Protein AF-A0A1F6PCK6-F1 (afdb_monomer_lite)

Radius of gyration: 30.18 Å; chains: 1; bounding box: 98×47×81 Å

Sequence (334 aa):
MSSKYKGFTLMEMMISMVVIGILVAVSAPLITQFSMLKTGMNKNVMKCISDNNVTGWYDTDGAGATVLPTTDPCRSAVIDIQYDRSKALSAAINTAQHGAAAQKIMAKRILRTACDRGGTGACDYFINTCRSSGLSYTPYCDDATDYTDITYYLHLNRTNYSNSGATYIASQLKLLFSKIVIPLLGETISANTTNPNADNNIATSLAEPWVYIQACNAGISAACHYAYDNNYNKSCSQVRTNWELAPTQTYQLTYSANGGTTVNTASVSCDMTTNASAAITGCKNITASLLTNNPPNDDCTVGYNNNYNRSCSQININWPSASTSTYNLTHDGA

Foldseek 3Di:
DDDDDDDDDPVVVVVVVVVVVVVCVVCVVVVVVVVCVVVLADPFLVVQLVVLPDDDQFDQPLAAAGHQDPDTSLNVLLVCQLVPVPRSLVNLLCCLVDNDPSSVLSSLRSLRNSLQSNRLSSLVSQVVQLLPVADLDPVGRDDPTRCSHCLSLLLHFPPPDDGNNSVSNLVVLLVCLVVVSNSSLLSLLCSCCDDDQNVGHSSVVNPQLLSLFSNVQVVNQSSQLVNVVVQCFLFLLSVCVSPVPDAQAWTFHWFDPPPSPDIHTDTFGAHNPDSLRRLFRRQQRPDPRSVVTPPPSGSLVVCVVVVSAQDPVSVCVVPVVDDPDDTDHNPDDD

Structure (mmCIF, N/CA/C/O backbone):
data_AF-A0A1F6PCK6-F1
#
_entry.id   AF-A0A1F6PCK6-F1
#
loop_
_atom_site.group_PDB
_atom_site.id
_atom_site.type_symbol
_atom_site.label_atom_id
_atom_site.label_alt_id
_atom_site.label_comp_id
_atom_site.label_asym_id
_atom_site.label_entity_id
_atom_site.label_seq_id
_atom_site.pdbx_PDB_ins_code
_atom_site.Cartn_x
_atom_site.Cartn_y
_atom_site.Cartn_z
_atom_site.occupancy
_atom_site.B_iso_or_equiv
_atom_site.auth_seq_id
_atom_site.auth_comp_id
_atom_site.auth_asym_id
_atom_site.auth_atom_id
_atom_site.pdbx_PDB_model_num
ATOM 1 N N . MET A 1 1 ? 75.202 34.426 -28.393 1.00 38.53 1 MET A N 1
ATOM 2 C CA . MET A 1 1 ? 74.565 33.094 -28.518 1.00 38.53 1 MET A CA 1
ATOM 3 C C . MET A 1 1 ? 73.174 33.268 -29.109 1.00 38.53 1 MET A C 1
ATOM 5 O O . MET A 1 1 ? 72.514 34.251 -28.814 1.00 38.53 1 MET A O 1
ATOM 9 N N . SER A 1 2 ? 72.823 32.368 -30.026 1.00 41.50 2 SER A N 1
ATOM 10 C CA . SER A 1 2 ? 71.706 32.416 -30.978 1.00 41.50 2 SER A CA 1
ATOM 11 C C . SER A 1 2 ? 70.325 32.276 -30.319 1.00 41.50 2 SER A C 1
ATOM 13 O O . SER A 1 2 ? 70.135 31.374 -29.509 1.00 41.50 2 SER A O 1
ATOM 15 N N . SER A 1 3 ? 69.355 33.110 -30.714 1.00 43.28 3 SER A N 1
ATOM 16 C CA . SER A 1 3 ? 67.925 32.834 -30.510 1.00 43.28 3 SER A CA 1
ATOM 17 C C . SER A 1 3 ? 67.385 32.125 -31.755 1.00 43.28 3 SER A C 1
ATOM 19 O O . SER A 1 3 ? 67.227 32.733 -32.814 1.00 43.28 3 SER A O 1
ATOM 21 N N . LYS A 1 4 ? 67.164 30.811 -31.642 1.00 53.94 4 LYS A N 1
ATOM 22 C CA . LYS A 1 4 ? 66.459 29.983 -32.628 1.00 53.94 4 LYS A CA 1
ATOM 23 C C . LYS A 1 4 ? 64.987 29.888 -32.228 1.00 53.94 4 LYS A C 1
ATOM 25 O O . LYS A 1 4 ? 64.629 28.958 -31.521 1.00 53.94 4 LYS A O 1
ATOM 30 N N . TYR A 1 5 ? 64.139 30.778 -32.736 1.00 52.69 5 TYR A N 1
ATOM 31 C CA . TYR A 1 5 ? 62.699 30.518 -32.826 1.00 52.69 5 TYR A CA 1
ATOM 32 C C . TYR A 1 5 ? 62.164 31.124 -34.126 1.00 52.69 5 TYR A C 1
ATOM 34 O O . TYR A 1 5 ? 61.915 32.323 -34.215 1.00 52.69 5 TYR A O 1
ATOM 42 N N . LYS A 1 6 ? 62.027 30.290 -35.164 1.00 59.97 6 LYS A N 1
ATOM 43 C CA . LYS A 1 6 ? 61.191 30.615 -36.325 1.00 59.97 6 LYS A CA 1
ATOM 44 C C . LYS A 1 6 ? 59.752 30.322 -35.905 1.00 59.97 6 LYS A C 1
ATOM 46 O O . LYS A 1 6 ? 59.391 29.158 -35.765 1.00 59.97 6 LYS A O 1
ATOM 51 N N . GLY A 1 7 ? 58.988 31.368 -35.602 1.00 60.50 7 GLY A N 1
ATOM 52 C CA . GLY A 1 7 ? 57.557 31.247 -35.332 1.00 60.50 7 GLY A CA 1
ATOM 53 C C . GLY A 1 7 ? 56.815 30.773 -36.581 1.00 60.50 7 GLY A C 1
ATOM 54 O O . GLY A 1 7 ? 57.175 31.159 -37.693 1.00 60.50 7 GLY A O 1
ATOM 55 N N . PHE A 1 8 ? 55.807 29.922 -36.385 1.00 58.59 8 PHE A N 1
ATOM 56 C CA . PHE A 1 8 ? 54.901 29.485 -37.446 1.00 58.59 8 PHE A CA 1
ATOM 57 C C . PHE A 1 8 ? 54.198 30.685 -38.075 1.00 58.59 8 PHE A C 1
ATOM 59 O O . PHE A 1 8 ? 53.789 31.620 -37.381 1.00 58.59 8 PHE A O 1
ATOM 66 N N . THR A 1 9 ? 54.053 30.659 -39.396 1.00 70.38 9 THR A N 1
ATOM 67 C CA . THR A 1 9 ? 53.309 31.701 -40.103 1.00 70.38 9 THR A CA 1
ATOM 68 C C . THR A 1 9 ? 51.815 31.560 -39.806 1.00 70.38 9 THR A C 1
ATOM 70 O O . THR A 1 9 ? 51.302 30.462 -39.588 1.00 70.38 9 THR A O 1
ATOM 73 N N . LEU A 1 10 ? 51.087 32.677 -39.796 1.00 64.44 10 LEU A N 1
ATOM 74 C CA . LEU A 1 10 ? 49.662 32.717 -39.438 1.00 64.44 10 LEU A CA 1
ATOM 75 C C . LEU A 1 10 ? 48.806 31.768 -40.308 1.00 64.44 10 LEU A C 1
ATOM 77 O O . LEU A 1 10 ? 47.833 31.189 -39.831 1.00 64.44 10 LEU A O 1
ATOM 81 N N . MET A 1 11 ? 49.228 31.529 -41.553 1.00 71.62 11 MET A N 1
ATOM 82 C CA . MET A 1 11 ? 48.595 30.584 -42.477 1.00 71.62 11 MET A CA 1
ATOM 83 C C . MET A 1 11 ? 48.796 29.112 -42.068 1.00 71.62 11 MET A C 1
ATOM 85 O O . MET A 1 11 ? 47.845 28.334 -42.123 1.00 71.62 11 MET A O 1
ATOM 89 N N . GLU A 1 12 ? 49.982 28.725 -41.586 1.00 64.12 12 GLU A N 1
ATOM 90 C CA . GLU A 1 12 ? 50.240 27.366 -41.072 1.00 64.12 12 GLU A CA 1
ATOM 91 C C . GLU A 1 12 ? 49.418 27.070 -39.810 1.00 64.12 12 GLU A C 1
ATOM 93 O O . GLU A 1 12 ? 48.965 25.939 -39.608 1.00 64.12 12 GLU A O 1
ATOM 98 N N . MET A 1 13 ? 49.156 28.091 -38.989 1.00 70.25 13 MET A N 1
ATOM 99 C CA . MET A 1 13 ? 48.316 27.958 -37.798 1.00 70.25 13 MET A CA 1
ATOM 100 C C . MET A 1 13 ? 46.839 27.733 -38.162 1.00 70.25 13 MET A C 1
ATOM 102 O O . MET A 1 13 ? 46.180 26.883 -37.560 1.00 70.25 13 MET A O 1
ATOM 106 N N . MET A 1 14 ? 46.331 28.424 -39.192 1.00 71.12 14 MET A N 1
ATOM 107 C CA . MET A 1 14 ? 44.954 28.234 -39.668 1.00 71.12 14 MET A CA 1
ATOM 108 C C . MET A 1 14 ? 44.747 26.862 -40.315 1.00 71.12 14 MET A C 1
ATOM 110 O O . MET A 1 14 ? 43.755 26.196 -40.023 1.00 71.12 14 MET A O 1
ATOM 114 N N . ILE A 1 15 ? 45.696 26.397 -41.135 1.00 74.38 15 ILE A N 1
ATOM 115 C CA . ILE A 1 15 ? 45.623 25.060 -41.747 1.00 74.38 15 ILE A CA 1
ATOM 116 C C . ILE A 1 15 ? 45.655 23.976 -40.662 1.00 74.38 15 ILE A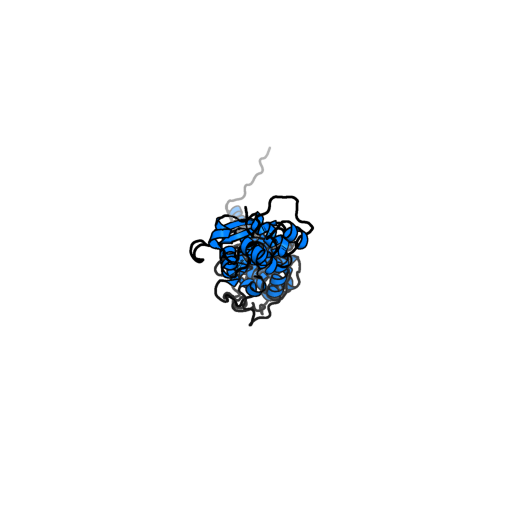 C 1
ATOM 118 O O . ILE A 1 15 ? 44.851 23.045 -40.695 1.00 74.38 15 ILE A O 1
ATOM 122 N N . SER A 1 16 ? 46.514 24.132 -39.651 1.00 74.31 16 SER A N 1
ATOM 123 C CA . SER A 1 16 ? 46.599 23.187 -38.532 1.00 74.31 16 SER A CA 1
ATOM 124 C C . SER A 1 16 ? 45.294 23.120 -37.730 1.00 74.31 16 SER A C 1
ATOM 126 O O . SER A 1 16 ? 44.844 22.028 -37.391 1.00 74.31 16 SER A O 1
ATOM 128 N N . MET A 1 17 ? 44.632 24.257 -37.481 1.00 71.56 17 MET A N 1
ATOM 129 C CA . MET A 1 17 ? 43.328 24.283 -36.805 1.00 71.56 17 MET A CA 1
ATOM 130 C C . MET A 1 17 ? 42.223 23.592 -37.609 1.00 71.56 17 MET A C 1
ATOM 132 O O . MET A 1 17 ? 41.419 22.867 -37.028 1.00 71.56 17 MET A O 1
ATOM 136 N N . VAL A 1 18 ? 42.193 23.766 -38.933 1.00 72.25 18 VAL A N 1
ATOM 137 C CA . VAL A 1 18 ? 41.200 23.106 -39.796 1.00 72.25 18 VAL A CA 1
ATOM 138 C C . VAL A 1 18 ? 41.428 21.594 -39.835 1.00 72.25 18 VAL A C 1
ATOM 140 O O . VAL A 1 18 ? 40.477 20.829 -39.693 1.00 72.25 18 VAL A O 1
ATOM 143 N N . VAL A 1 19 ? 42.682 21.145 -39.948 1.00 72.62 19 VAL A N 1
ATOM 144 C CA . VAL A 1 19 ? 43.024 19.712 -39.941 1.00 72.62 19 VAL A CA 1
ATOM 145 C C . VAL A 1 19 ? 42.696 19.071 -38.592 1.00 72.62 19 VAL A C 1
ATOM 147 O O . VAL A 1 19 ? 42.109 17.991 -38.562 1.00 72.62 19 VAL A O 1
ATOM 150 N N . ILE A 1 20 ? 42.991 19.745 -37.475 1.00 71.75 20 ILE A N 1
ATOM 151 C CA . ILE A 1 20 ? 42.599 19.280 -36.137 1.00 71.75 20 ILE A CA 1
ATOM 152 C C . ILE A 1 20 ? 41.071 19.255 -36.006 1.00 71.75 20 ILE A C 1
ATOM 154 O O . ILE A 1 20 ? 40.532 18.282 -35.491 1.00 71.75 20 ILE A O 1
ATOM 158 N N . GLY A 1 21 ? 40.357 20.261 -36.518 1.00 63.16 21 GLY A N 1
ATOM 159 C CA . GLY A 1 21 ? 38.892 20.300 -36.508 1.00 63.16 21 GLY A CA 1
ATOM 160 C C . GLY A 1 21 ? 38.256 19.136 -37.272 1.00 63.16 21 GLY A C 1
ATOM 161 O O . GLY A 1 21 ? 37.352 18.480 -36.755 1.00 63.16 21 GLY A O 1
ATOM 162 N N . ILE A 1 22 ? 38.774 18.817 -38.462 1.00 68.00 22 ILE A N 1
ATOM 163 C CA . ILE A 1 22 ? 38.329 17.662 -39.255 1.00 68.00 22 ILE A CA 1
ATOM 164 C C . ILE A 1 22 ? 38.677 16.353 -38.536 1.00 68.00 22 ILE A C 1
ATOM 166 O O . ILE A 1 22 ? 37.825 15.475 -38.423 1.00 68.00 22 ILE A O 1
ATOM 170 N N . LEU A 1 23 ? 39.890 16.224 -37.989 1.00 60.84 23 LEU A N 1
ATOM 171 C CA . LEU A 1 23 ? 40.294 15.039 -37.228 1.00 60.84 23 LEU A CA 1
ATOM 172 C C . LEU A 1 23 ? 39.424 14.834 -35.985 1.00 60.84 23 LEU A C 1
ATOM 174 O O . LEU A 1 23 ? 39.044 13.701 -35.705 1.00 60.84 23 LEU A O 1
ATOM 178 N N . VAL A 1 24 ? 39.051 15.896 -35.268 1.00 64.06 24 VAL A N 1
ATOM 179 C CA . VAL A 1 24 ? 38.138 15.832 -34.115 1.00 64.06 24 VAL A CA 1
ATOM 180 C C . VAL A 1 24 ? 36.723 15.451 -34.556 1.00 64.06 24 VAL A C 1
ATOM 182 O O . VAL A 1 24 ? 36.116 14.584 -33.936 1.00 64.06 24 VAL A O 1
ATOM 185 N N . ALA A 1 25 ? 36.211 16.007 -35.657 1.00 61.19 25 ALA A N 1
ATOM 186 C CA . ALA A 1 25 ? 34.890 15.653 -36.180 1.00 61.19 25 ALA A CA 1
ATOM 187 C C . ALA A 1 25 ? 34.812 14.186 -36.651 1.00 61.19 25 ALA A C 1
ATOM 189 O O . ALA A 1 25 ? 33.826 13.501 -36.385 1.00 61.19 25 ALA A O 1
ATOM 190 N N . VAL A 1 26 ? 35.869 13.679 -37.295 1.00 61.56 26 VAL A N 1
ATOM 191 C CA . VAL A 1 26 ? 35.951 12.289 -37.781 1.00 61.56 26 VAL A CA 1
ATOM 192 C C . VAL A 1 26 ? 36.242 11.298 -36.645 1.00 61.56 26 VAL A C 1
ATOM 194 O O . VAL A 1 26 ? 35.814 10.147 -36.707 1.00 61.56 26 VAL A O 1
ATOM 197 N N . SER A 1 27 ? 36.922 11.728 -35.577 1.00 52.00 27 SER A N 1
ATOM 198 C CA . SER A 1 27 ? 37.222 10.885 -34.409 1.00 52.00 27 SER A CA 1
ATOM 199 C C . SER A 1 27 ? 36.182 10.964 -33.289 1.00 52.00 27 SER A C 1
ATOM 201 O O . SER A 1 27 ? 36.154 10.068 -32.449 1.00 52.00 27 SER A O 1
ATOM 203 N N . ALA A 1 28 ? 35.271 11.944 -33.283 1.00 55.94 28 ALA A N 1
ATOM 204 C CA . ALA A 1 28 ? 34.190 12.041 -32.297 1.00 55.94 28 ALA A CA 1
ATOM 205 C C . ALA A 1 28 ? 33.302 10.774 -32.213 1.00 55.94 28 ALA A C 1
ATOM 207 O O . ALA A 1 28 ? 33.017 10.335 -31.091 1.00 55.94 28 ALA A O 1
ATOM 208 N N . PRO A 1 29 ? 32.928 10.104 -33.327 1.00 53.38 29 PRO A N 1
ATOM 209 C CA . PRO A 1 29 ? 32.226 8.818 -33.280 1.00 53.38 29 PRO A CA 1
ATOM 210 C C . PRO A 1 29 ? 33.062 7.698 -32.641 1.00 53.38 29 PRO A C 1
ATOM 212 O O . PRO A 1 29 ? 32.525 6.830 -31.959 1.00 53.38 29 PRO A O 1
ATOM 215 N N . LEU A 1 30 ? 34.386 7.715 -32.824 1.00 53.81 30 LEU A N 1
ATOM 216 C CA . LEU A 1 30 ? 35.291 6.737 -32.217 1.00 53.81 30 LEU A CA 1
ATOM 217 C C . LEU A 1 30 ? 35.497 7.020 -30.726 1.00 53.81 30 LEU A C 1
ATOM 219 O O . LEU A 1 30 ? 35.418 6.099 -29.922 1.00 53.81 30 LEU A O 1
ATOM 223 N N . ILE A 1 31 ? 35.685 8.279 -30.326 1.00 53.25 31 ILE A N 1
ATOM 224 C CA . ILE A 1 31 ? 35.842 8.685 -28.920 1.00 53.25 31 ILE A CA 1
ATOM 225 C C . ILE A 1 31 ? 34.575 8.368 -28.116 1.00 53.25 31 ILE A C 1
ATOM 227 O O . ILE A 1 31 ? 34.665 7.869 -26.995 1.00 53.25 31 ILE A O 1
ATOM 231 N N . THR A 1 32 ? 33.390 8.583 -28.690 1.00 53.06 32 THR A N 1
ATOM 232 C CA . THR A 1 32 ? 32.115 8.200 -28.060 1.00 53.06 32 THR A CA 1
ATOM 233 C C . THR A 1 32 ? 31.960 6.681 -27.950 1.00 53.06 32 THR A C 1
ATOM 235 O O . THR A 1 32 ? 31.569 6.194 -26.890 1.00 53.06 32 THR A O 1
ATOM 238 N N . GLN A 1 33 ? 32.359 5.907 -28.966 1.00 48.81 33 GLN A N 1
ATOM 239 C CA . GLN A 1 33 ? 32.369 4.439 -28.886 1.00 48.81 33 GLN A CA 1
ATOM 240 C C . GLN A 1 33 ? 33.384 3.899 -27.864 1.00 48.81 33 GLN A C 1
ATOM 242 O O . GLN A 1 33 ? 33.059 2.991 -27.098 1.00 48.81 33 GLN A O 1
ATOM 247 N N . PHE A 1 34 ? 34.584 4.478 -27.788 1.00 44.97 34 PHE A N 1
ATOM 248 C CA . PHE A 1 34 ? 35.593 4.116 -26.789 1.00 44.97 34 PHE A CA 1
ATOM 249 C C . PHE A 1 34 ? 35.183 4.531 -25.369 1.00 44.97 34 PHE A C 1
ATOM 251 O O . PHE A 1 34 ? 35.441 3.790 -24.423 1.00 44.97 34 PHE A O 1
ATOM 258 N N . SER A 1 35 ? 34.485 5.658 -25.206 1.00 43.59 35 SER A N 1
ATOM 259 C CA . SER A 1 35 ? 33.882 6.075 -23.933 1.00 43.59 35 SER A CA 1
ATOM 260 C C . SER A 1 35 ? 32.797 5.092 -23.465 1.00 43.59 35 SER A C 1
ATOM 262 O O . SER A 1 35 ? 32.804 4.668 -22.308 1.00 43.59 35 SER A O 1
ATOM 264 N N . MET A 1 36 ? 31.926 4.626 -24.368 1.00 44.84 36 MET A N 1
ATOM 265 C CA . MET A 1 36 ? 30.921 3.593 -24.062 1.00 44.84 36 MET A CA 1
ATOM 266 C C . MET A 1 36 ? 31.557 2.237 -23.703 1.00 44.84 36 MET A C 1
ATOM 268 O O . MET A 1 36 ? 31.098 1.560 -22.784 1.00 44.84 36 MET A O 1
ATOM 272 N N . LEU A 1 37 ? 32.656 1.863 -24.368 1.00 46.22 37 LEU A N 1
ATOM 273 C CA . LEU A 1 37 ? 33.436 0.662 -24.041 1.00 46.22 37 LEU A CA 1
ATOM 274 C C . LEU A 1 37 ? 34.153 0.773 -22.685 1.00 46.22 37 LEU A C 1
ATOM 276 O O . LEU A 1 37 ? 34.213 -0.209 -21.947 1.00 46.22 37 LEU A O 1
ATOM 280 N N . LYS A 1 38 ? 34.660 1.960 -22.329 1.00 42.41 38 LYS A N 1
ATOM 281 C CA . LYS A 1 38 ? 35.391 2.211 -21.074 1.00 42.41 38 LYS A CA 1
ATOM 282 C C . LYS A 1 38 ? 34.472 2.358 -19.856 1.00 42.41 38 LYS A C 1
ATOM 284 O O . LYS A 1 38 ? 34.886 2.045 -18.746 1.00 42.41 38 LYS A O 1
ATOM 289 N N . THR A 1 39 ? 33.228 2.790 -20.059 1.00 50.22 39 THR A N 1
ATOM 290 C CA . THR A 1 39 ? 32.194 2.891 -19.008 1.00 50.22 39 THR A CA 1
ATOM 291 C C . THR A 1 39 ? 31.455 1.572 -18.757 1.00 50.22 39 THR A C 1
ATOM 293 O O . THR A 1 39 ? 30.707 1.464 -17.791 1.00 50.22 39 THR A O 1
ATOM 296 N N . GLY A 1 40 ? 31.666 0.547 -19.593 1.00 56.53 40 GLY A N 1
ATOM 297 C CA . GLY A 1 40 ? 31.022 -0.760 -19.439 1.00 56.53 40 GLY A CA 1
ATOM 298 C C . GLY A 1 40 ? 29.521 -0.765 -19.751 1.00 56.53 40 GLY A C 1
ATOM 299 O O . GLY A 1 40 ? 28.838 -1.721 -19.381 1.00 56.53 40 GLY A O 1
ATOM 300 N N . MET A 1 41 ? 29.008 0.268 -20.428 1.00 68.69 41 MET A N 1
ATOM 301 C CA . MET A 1 41 ? 27.590 0.398 -20.772 1.00 68.69 41 MET A CA 1
ATOM 302 C C . MET A 1 41 ? 27.190 -0.548 -21.914 1.00 68.69 41 MET A C 1
ATOM 304 O O . MET A 1 41 ? 27.951 -0.778 -22.856 1.00 68.69 41 MET A O 1
ATOM 308 N N . ASN A 1 42 ? 25.978 -1.108 -21.851 1.00 82.81 42 ASN A N 1
ATOM 309 C CA . ASN A 1 42 ? 25.467 -1.990 -22.903 1.00 82.81 42 ASN A CA 1
ATOM 310 C C . ASN A 1 42 ? 25.166 -1.196 -24.192 1.00 82.81 42 ASN A C 1
ATOM 312 O O . ASN A 1 42 ? 24.369 -0.257 -24.193 1.00 82.81 42 ASN A O 1
ATOM 316 N N . LYS A 1 43 ? 25.784 -1.609 -25.308 1.00 84.62 43 LYS A N 1
ATOM 317 C CA . LYS A 1 43 ? 25.667 -0.953 -26.621 1.00 84.62 43 LYS A CA 1
ATOM 318 C C . LYS A 1 43 ? 24.227 -0.896 -27.143 1.00 84.62 43 LYS A C 1
ATOM 320 O O . LYS A 1 43 ? 23.844 0.114 -27.726 1.00 84.62 43 LYS A O 1
ATOM 325 N N . ASN A 1 44 ? 23.439 -1.951 -26.941 1.00 86.44 44 ASN A N 1
ATOM 326 C CA . ASN A 1 44 ? 22.055 -2.010 -27.415 1.00 86.44 44 ASN A CA 1
ATOM 327 C C . ASN A 1 44 ? 21.165 -1.047 -26.627 1.00 86.44 44 ASN A C 1
ATOM 329 O O . ASN A 1 44 ? 20.374 -0.327 -27.227 1.00 86.44 44 ASN A O 1
ATOM 333 N N . VAL A 1 45 ? 21.353 -0.970 -25.305 1.00 87.88 45 VAL A N 1
ATOM 334 C CA . VAL A 1 45 ? 20.630 -0.024 -24.441 1.00 87.88 45 VAL A CA 1
ATOM 335 C C . VAL A 1 45 ? 20.927 1.414 -24.852 1.00 87.88 45 VAL A C 1
ATOM 337 O O . VAL A 1 45 ? 20.003 2.162 -25.158 1.00 87.88 45 VAL A O 1
ATOM 340 N N . MET A 1 46 ? 22.206 1.790 -24.947 1.00 89.19 46 MET A N 1
ATOM 341 C CA . MET A 1 46 ? 22.575 3.168 -25.290 1.00 89.19 46 MET A CA 1
ATOM 342 C C . MET A 1 46 ? 22.121 3.565 -26.693 1.00 89.19 46 MET A C 1
ATOM 344 O O . MET A 1 46 ? 21.659 4.688 -26.879 1.00 89.19 46 MET A O 1
ATOM 348 N N . LYS A 1 47 ? 22.208 2.647 -27.665 1.00 88.00 47 LYS A N 1
ATOM 349 C CA . LYS A 1 47 ? 21.743 2.907 -29.030 1.00 88.00 47 LYS A CA 1
ATOM 350 C C . LYS A 1 47 ? 20.218 3.025 -29.097 1.00 88.00 47 LYS A C 1
ATOM 352 O O . LYS A 1 47 ? 19.707 3.922 -29.748 1.00 88.00 47 LYS A O 1
ATOM 357 N N . CYS A 1 48 ? 19.485 2.171 -28.386 1.00 87.56 48 CYS A N 1
ATOM 358 C CA . CYS A 1 48 ? 18.030 2.292 -28.304 1.00 87.56 48 CYS A CA 1
ATOM 359 C C . CYS A 1 48 ? 17.611 3.626 -27.665 1.00 87.56 48 CYS A C 1
ATOM 361 O O . CYS A 1 48 ? 16.707 4.287 -28.161 1.00 87.56 48 CYS A O 1
ATOM 363 N N . ILE A 1 49 ? 18.307 4.061 -26.610 1.00 88.06 49 ILE A N 1
ATOM 364 C CA . ILE A 1 49 ? 18.043 5.349 -25.958 1.00 88.06 49 ILE A CA 1
ATOM 365 C C . ILE A 1 49 ? 18.376 6.535 -26.876 1.00 88.06 49 ILE A C 1
ATOM 367 O O . ILE A 1 49 ? 17.653 7.529 -26.866 1.00 88.06 49 ILE A O 1
ATOM 371 N N . SER A 1 50 ? 19.460 6.463 -27.657 1.00 85.19 50 SER A N 1
ATOM 372 C CA . SER A 1 50 ? 19.791 7.517 -28.625 1.00 85.19 50 SER A CA 1
ATOM 373 C C . SER A 1 50 ? 18.804 7.566 -29.787 1.00 85.19 50 SER A C 1
ATOM 375 O O . SER A 1 50 ? 18.479 8.650 -30.267 1.00 85.19 50 SER A O 1
ATOM 377 N N . ASP A 1 51 ? 18.284 6.408 -30.193 1.00 79.06 51 ASP A N 1
ATOM 378 C CA . ASP A 1 51 ? 17.284 6.249 -31.247 1.00 79.06 51 ASP A CA 1
ATOM 379 C C . ASP A 1 51 ? 15.867 6.527 -30.681 1.00 79.06 51 ASP A C 1
ATOM 381 O O . ASP A 1 51 ? 14.933 5.749 -30.860 1.00 79.06 51 ASP A O 1
ATOM 385 N N . ASN A 1 52 ? 15.691 7.666 -29.992 1.00 65.38 52 ASN A N 1
ATOM 386 C CA . ASN A 1 52 ? 14.493 8.092 -29.238 1.00 65.38 52 ASN A CA 1
ATOM 387 C C . ASN A 1 52 ? 13.219 8.350 -30.091 1.00 65.38 52 ASN A C 1
ATOM 389 O O . ASN A 1 52 ? 12.257 8.961 -29.634 1.00 65.38 52 ASN A O 1
ATOM 393 N N . ASN A 1 53 ? 13.201 7.903 -31.346 1.00 62.66 53 ASN A N 1
ATOM 394 C CA . ASN A 1 53 ? 12.090 8.092 -32.281 1.00 62.66 53 ASN A CA 1
ATOM 395 C C . ASN A 1 53 ? 11.253 6.816 -32.480 1.00 62.66 53 ASN A C 1
ATOM 397 O O . ASN A 1 53 ? 10.297 6.835 -33.253 1.00 62.66 53 ASN A O 1
ATOM 401 N N . VAL A 1 54 ? 11.598 5.698 -31.825 1.00 59.56 54 VAL A N 1
ATOM 402 C CA . VAL A 1 54 ? 10.839 4.445 -31.958 1.00 59.56 54 VAL A CA 1
ATOM 403 C C . VAL A 1 54 ? 9.577 4.507 -31.095 1.00 59.56 54 VAL A C 1
ATOM 405 O O . VAL A 1 54 ? 9.624 4.311 -29.882 1.00 59.56 54 VAL A O 1
ATOM 408 N N . THR A 1 55 ? 8.440 4.760 -31.734 1.00 58.59 55 THR A N 1
ATOM 409 C CA . THR A 1 55 ? 7.106 4.779 -31.121 1.00 58.59 55 THR A CA 1
ATOM 410 C C . THR A 1 55 ? 6.360 3.457 -31.375 1.00 58.59 55 THR A C 1
ATOM 412 O O . THR A 1 55 ? 6.732 2.684 -32.257 1.00 58.59 55 THR A O 1
ATOM 415 N N . GLY A 1 56 ? 5.323 3.153 -30.582 1.00 61.84 56 GLY A N 1
ATOM 416 C CA . GLY A 1 56 ? 4.358 2.079 -30.891 1.00 61.84 56 GLY A CA 1
ATOM 417 C C . GLY A 1 56 ? 4.512 0.733 -30.165 1.00 61.84 56 GLY A C 1
ATOM 418 O O . GLY A 1 56 ? 3.697 -0.154 -30.384 1.00 61.84 56 GLY A O 1
ATOM 419 N N . TRP A 1 57 ? 5.507 0.561 -29.293 1.00 67.44 57 TRP A N 1
ATOM 420 C CA . TRP A 1 57 ? 5.633 -0.618 -28.407 1.00 67.44 57 TRP A CA 1
ATOM 421 C C . TRP A 1 57 ? 5.426 -0.275 -26.924 1.00 67.44 57 TRP A C 1
ATOM 423 O O . TRP A 1 57 ? 5.492 -1.142 -26.056 1.00 67.44 57 TRP A O 1
ATOM 433 N N . TYR A 1 58 ? 5.148 0.996 -26.642 1.00 66.62 58 TYR A N 1
ATOM 434 C CA . TYR A 1 58 ? 4.895 1.508 -25.309 1.00 66.62 58 TYR A CA 1
ATOM 435 C C . TYR A 1 58 ? 3.455 1.989 -25.210 1.00 66.62 58 TYR A C 1
ATOM 437 O O . TYR A 1 58 ? 3.030 2.816 -26.016 1.00 66.62 58 TYR A O 1
ATOM 445 N N . ASP A 1 59 ? 2.738 1.466 -24.225 1.00 63.44 59 ASP A N 1
ATOM 446 C CA . ASP A 1 59 ? 1.374 1.868 -23.930 1.00 63.44 59 ASP A CA 1
ATOM 447 C C . ASP A 1 59 ? 1.378 3.045 -22.943 1.00 63.44 59 ASP A C 1
ATOM 449 O O . ASP A 1 59 ? 1.963 2.951 -21.863 1.00 63.44 59 ASP A O 1
ATOM 453 N N . THR A 1 60 ? 0.752 4.155 -23.317 1.00 59.28 60 THR A N 1
ATOM 454 C CA . THR A 1 60 ? 0.679 5.386 -22.521 1.00 59.28 60 THR A CA 1
ATOM 455 C C . THR A 1 60 ? -0.646 5.557 -21.783 1.00 59.28 60 THR A C 1
ATOM 457 O O . THR A 1 60 ? -0.803 6.569 -21.114 1.00 59.28 60 THR A O 1
ATOM 460 N N . ASP A 1 61 ? -1.617 4.649 -21.917 1.00 54.94 61 ASP A N 1
ATOM 461 C CA . ASP A 1 61 ? -2.971 4.859 -21.375 1.00 54.94 61 ASP A CA 1
ATOM 462 C C . ASP A 1 61 ? -3.305 4.004 -20.138 1.00 54.94 61 ASP A C 1
ATOM 464 O O . ASP A 1 61 ? -4.370 4.161 -19.540 1.00 54.94 61 ASP A O 1
ATOM 468 N N . GLY A 1 62 ? -2.383 3.129 -19.714 1.00 54.62 62 GLY A N 1
ATOM 469 C CA . GLY A 1 62 ? -2.574 2.256 -18.549 1.00 54.62 62 GLY A CA 1
ATOM 470 C C . GLY A 1 62 ? -3.635 1.167 -18.759 1.00 54.62 62 GLY A C 1
ATOM 471 O O . GLY A 1 62 ? -3.967 0.441 -17.818 1.00 54.62 62 GLY A O 1
ATOM 472 N N . ALA A 1 63 ? -4.160 1.034 -19.980 1.00 56.91 63 ALA A N 1
ATOM 473 C CA . ALA A 1 63 ? -5.191 0.083 -20.355 1.00 56.91 63 ALA A CA 1
ATOM 474 C C . ALA A 1 63 ? -4.633 -1.162 -21.048 1.00 56.91 63 ALA A C 1
ATOM 476 O O . ALA A 1 63 ? -5.438 -1.990 -21.462 1.00 56.91 63 ALA A O 1
ATOM 477 N N . GLY A 1 64 ? -3.312 -1.336 -21.143 1.00 60.41 64 GLY A N 1
ATOM 478 C CA . GLY A 1 64 ? -2.675 -2.508 -21.739 1.00 60.41 64 GLY A CA 1
ATOM 479 C C . GLY A 1 64 ? -1.213 -2.712 -21.329 1.00 60.41 64 GLY A C 1
ATOM 480 O O . GLY A 1 64 ? -0.558 -1.860 -20.726 1.00 60.41 64 GLY A O 1
ATOM 481 N N . ALA A 1 65 ? -0.707 -3.917 -21.613 1.00 63.03 65 ALA A N 1
ATOM 482 C CA . ALA A 1 65 ? 0.695 -4.274 -21.406 1.00 63.03 65 ALA A CA 1
ATOM 483 C C . ALA A 1 65 ? 1.565 -3.740 -22.552 1.00 63.03 65 ALA A C 1
ATOM 485 O O . ALA A 1 65 ? 1.154 -3.753 -23.715 1.00 63.03 65 ALA A O 1
ATOM 486 N N . THR A 1 66 ? 2.800 -3.337 -22.249 1.00 69.81 66 THR A N 1
ATOM 487 C CA . THR A 1 66 ? 3.759 -2.970 -23.300 1.00 69.81 66 THR A CA 1
ATOM 488 C C . THR A 1 66 ? 4.062 -4.162 -24.214 1.00 69.81 66 THR A C 1
ATOM 490 O O . THR A 1 66 ? 4.101 -5.325 -23.796 1.00 69.81 66 THR A O 1
ATOM 493 N N . VAL A 1 67 ? 4.287 -3.879 -25.496 1.00 77.44 67 VAL A N 1
ATOM 494 C CA . VAL A 1 67 ? 4.659 -4.896 -26.485 1.00 77.44 67 VAL A CA 1
ATOM 495 C C . VAL A 1 67 ? 6.181 -4.937 -26.574 1.00 77.44 67 VAL A C 1
ATOM 497 O O . VAL A 1 67 ? 6.858 -3.922 -26.461 1.00 77.44 67 VAL A O 1
ATOM 500 N N . LEU A 1 68 ? 6.761 -6.118 -26.787 1.00 82.19 68 LEU A N 1
ATOM 501 C CA . LEU A 1 68 ? 8.202 -6.196 -27.032 1.00 82.19 68 LEU A CA 1
ATOM 502 C C . LEU A 1 68 ? 8.535 -5.503 -28.369 1.00 82.19 68 LEU A C 1
ATOM 504 O O . LEU A 1 68 ? 7.897 -5.838 -29.370 1.00 82.19 68 LEU A O 1
ATOM 508 N N . PRO A 1 69 ? 9.551 -4.618 -28.430 1.00 84.06 69 PRO A N 1
ATOM 509 C CA . PRO A 1 69 ? 10.006 -4.048 -29.690 1.00 84.06 69 PRO A CA 1
ATOM 510 C C . PRO A 1 69 ? 10.319 -5.146 -30.711 1.00 84.06 69 PRO A C 1
ATOM 512 O O . PRO A 1 69 ? 10.911 -6.176 -30.377 1.00 84.06 69 PRO A O 1
ATOM 515 N N . THR A 1 70 ? 9.951 -4.924 -31.969 1.00 82.12 70 THR A N 1
ATOM 516 C CA . THR A 1 70 ? 10.191 -5.887 -33.055 1.00 82.12 70 THR A CA 1
ATOM 517 C C . THR A 1 70 ? 11.573 -5.733 -33.687 1.00 82.12 70 THR A C 1
ATOM 519 O O . THR A 1 70 ? 12.053 -6.665 -34.329 1.00 82.12 70 THR A O 1
ATOM 522 N N . THR A 1 71 ? 12.237 -4.592 -33.478 1.00 81.69 71 THR A N 1
ATOM 523 C CA . THR A 1 71 ? 13.508 -4.241 -34.118 1.00 81.69 71 THR A CA 1
ATOM 524 C C . THR A 1 71 ? 14.637 -4.019 -33.116 1.00 81.69 71 THR A C 1
ATOM 526 O O . THR A 1 71 ? 14.453 -3.526 -31.998 1.00 81.69 71 THR A O 1
ATOM 529 N N . ASP A 1 72 ? 15.846 -4.382 -33.537 1.00 85.31 72 ASP A N 1
ATOM 530 C CA . ASP A 1 72 ? 17.072 -3.995 -32.849 1.00 85.31 72 ASP A CA 1
ATOM 531 C C . ASP A 1 72 ? 17.415 -2.527 -33.145 1.00 85.31 72 ASP A C 1
ATOM 533 O O . ASP A 1 72 ? 17.137 -2.038 -34.242 1.00 85.31 72 ASP A O 1
ATOM 537 N N . PRO A 1 73 ? 18.037 -1.806 -32.195 1.00 88.56 73 PRO A N 1
ATOM 538 C CA . PRO A 1 73 ? 18.653 -2.303 -30.955 1.00 88.56 73 PRO A CA 1
ATOM 539 C C . PRO A 1 73 ? 17.695 -2.452 -29.759 1.00 88.56 73 PRO A C 1
ATOM 541 O O . PRO A 1 73 ? 18.080 -3.022 -28.737 1.00 88.56 73 PRO A O 1
ATOM 544 N N . CYS A 1 74 ? 16.464 -1.945 -29.859 1.00 87.75 74 CYS A N 1
ATOM 545 C CA . CYS A 1 74 ? 15.544 -1.861 -28.725 1.00 87.75 74 CYS A CA 1
ATOM 546 C C . CYS A 1 74 ? 15.031 -3.217 -28.243 1.00 87.75 74 CYS A C 1
ATOM 548 O O . CYS A 1 74 ? 14.927 -3.434 -27.036 1.00 87.75 74 CYS A O 1
ATOM 550 N N . ARG A 1 75 ? 14.791 -4.161 -29.159 1.00 89.25 75 ARG A N 1
ATOM 551 C CA . ARG A 1 75 ? 14.420 -5.533 -28.797 1.00 89.25 75 ARG A CA 1
ATOM 552 C C . ARG A 1 75 ? 15.488 -6.181 -27.918 1.00 89.25 75 ARG A C 1
ATOM 554 O O . ARG A 1 75 ? 15.178 -6.675 -26.837 1.00 89.25 75 ARG A O 1
ATOM 561 N N . SER A 1 76 ? 16.745 -6.139 -28.359 1.00 89.00 76 SER A N 1
ATOM 562 C CA . SER A 1 76 ? 17.872 -6.673 -27.590 1.00 89.00 76 SER A CA 1
ATOM 563 C C . SER A 1 76 ? 18.079 -5.947 -26.259 1.00 89.00 76 SER A C 1
ATOM 565 O O . SER A 1 76 ? 18.377 -6.600 -25.266 1.00 89.00 76 SER A O 1
ATOM 567 N N . ALA A 1 77 ? 17.878 -4.625 -26.204 1.00 90.81 77 ALA A N 1
ATOM 568 C CA . ALA A 1 77 ? 17.959 -3.867 -24.955 1.00 90.81 77 ALA A CA 1
ATOM 569 C C . ALA A 1 77 ? 16.940 -4.357 -23.911 1.00 90.81 77 ALA A C 1
ATOM 571 O O . ALA A 1 77 ? 17.316 -4.616 -22.769 1.00 90.81 77 ALA A O 1
ATOM 572 N N . VAL A 1 78 ? 15.675 -4.538 -24.311 1.00 91.56 78 VAL A N 1
ATOM 573 C CA . VAL A 1 78 ? 14.622 -5.053 -23.421 1.00 91.56 78 VAL A CA 1
ATOM 574 C C . VAL A 1 78 ? 14.926 -6.482 -22.974 1.00 91.56 78 VAL A C 1
ATOM 576 O O . VAL A 1 78 ? 14.840 -6.763 -21.785 1.00 91.56 78 VAL A O 1
ATOM 579 N N . ILE A 1 79 ? 15.326 -7.371 -23.890 1.00 91.75 79 ILE A N 1
ATOM 580 C CA . ILE A 1 79 ? 15.656 -8.770 -23.561 1.00 91.75 79 ILE A CA 1
ATOM 581 C C . ILE A 1 79 ? 16.850 -8.848 -22.600 1.00 91.75 79 ILE A C 1
ATOM 583 O O . ILE A 1 79 ? 16.818 -9.604 -21.632 1.00 91.75 79 ILE A O 1
ATOM 587 N N . ASP A 1 80 ? 17.903 -8.063 -22.839 1.00 93.19 80 ASP A N 1
ATOM 588 C CA . ASP A 1 80 ? 19.079 -8.046 -21.969 1.00 93.19 80 ASP A CA 1
ATOM 589 C C . ASP A 1 80 ? 18.714 -7.616 -20.539 1.00 93.19 80 ASP A C 1
ATOM 591 O O . ASP A 1 80 ? 19.242 -8.173 -19.577 1.00 93.19 80 ASP A O 1
ATOM 595 N N . ILE A 1 81 ? 17.804 -6.650 -20.396 1.00 94.06 81 ILE A N 1
ATOM 596 C CA . ILE A 1 81 ? 17.317 -6.177 -19.095 1.00 94.06 81 ILE A CA 1
ATOM 597 C C . ILE A 1 81 ? 16.337 -7.177 -18.471 1.00 94.06 81 ILE A C 1
ATOM 599 O O . ILE A 1 81 ? 16.412 -7.409 -17.272 1.00 94.06 81 ILE A O 1
ATOM 603 N N . GLN A 1 82 ? 15.465 -7.809 -19.261 1.00 93.81 82 GLN A N 1
ATOM 604 C CA . GLN A 1 82 ? 14.528 -8.837 -18.792 1.00 93.81 82 GLN A CA 1
ATOM 605 C C . GLN A 1 82 ? 15.259 -9.998 -18.104 1.00 93.81 82 GLN A C 1
ATOM 607 O O . GLN A 1 82 ? 14.780 -10.525 -17.108 1.00 93.81 82 GLN A O 1
ATOM 612 N N . TYR A 1 83 ? 16.428 -10.385 -18.617 1.00 90.88 83 TYR A N 1
ATOM 613 C CA . TYR A 1 83 ? 17.275 -11.422 -18.021 1.00 90.88 83 TYR A CA 1
ATOM 614 C C . TYR A 1 83 ? 18.326 -10.869 -17.043 1.00 90.88 83 TYR A C 1
ATOM 616 O O . TYR A 1 83 ? 19.347 -11.518 -16.815 1.00 90.88 83 TYR A O 1
ATOM 624 N N . ASP A 1 84 ? 18.110 -9.662 -16.508 1.00 85.19 84 ASP A N 1
ATOM 625 C CA . ASP A 1 84 ? 18.945 -9.007 -15.496 1.00 85.19 84 ASP A CA 1
ATOM 626 C C . ASP A 1 84 ? 20.449 -8.996 -15.846 1.00 85.19 84 ASP A C 1
ATOM 628 O O . ASP A 1 84 ? 21.331 -9.119 -14.989 1.00 85.19 84 ASP A O 1
ATOM 632 N N . ARG A 1 85 ? 20.790 -8.810 -17.133 1.00 88.44 85 ARG A N 1
ATOM 633 C CA . ARG A 1 85 ? 22.190 -8.631 -17.541 1.00 88.44 85 ARG A CA 1
ATOM 634 C C . ARG A 1 85 ? 22.693 -7.314 -16.964 1.00 88.44 85 ARG A C 1
ATOM 636 O O . ARG A 1 85 ? 22.397 -6.243 -17.493 1.00 88.44 85 ARG A O 1
ATOM 643 N N . SER A 1 86 ? 23.494 -7.406 -15.905 1.00 84.50 86 SER A N 1
ATOM 644 C CA . SER A 1 86 ? 23.900 -6.286 -15.042 1.00 84.50 86 SER A CA 1
ATOM 645 C C . SER A 1 86 ? 24.326 -5.019 -15.791 1.00 84.50 86 SER A C 1
ATOM 647 O O . SER A 1 86 ? 23.888 -3.928 -15.451 1.00 84.50 86 SER A O 1
ATOM 649 N N . LYS A 1 87 ? 25.117 -5.135 -16.865 1.00 87.31 87 LYS A N 1
ATOM 650 C CA . LYS A 1 87 ? 25.541 -3.979 -17.678 1.00 87.31 87 LYS A CA 1
ATOM 651 C C . LYS A 1 87 ? 24.391 -3.281 -18.411 1.00 87.31 87 LYS A C 1
ATOM 653 O O . LYS A 1 87 ? 24.440 -2.069 -18.595 1.00 87.31 87 LYS A O 1
ATOM 658 N N . ALA A 1 88 ? 23.390 -4.032 -18.867 1.00 90.00 88 ALA A N 1
ATOM 659 C CA . ALA A 1 88 ? 22.218 -3.487 -19.545 1.00 90.00 88 ALA A CA 1
ATOM 660 C C . ALA A 1 88 ? 21.287 -2.789 -18.553 1.00 90.00 88 ALA A C 1
ATOM 662 O O . ALA A 1 88 ? 20.941 -1.626 -18.759 1.00 90.00 88 ALA A O 1
ATOM 663 N N . LEU A 1 89 ? 20.972 -3.469 -17.446 1.00 92.19 89 LEU A N 1
ATOM 664 C CA . LEU A 1 89 ? 20.137 -2.927 -16.377 1.00 92.19 89 LEU A CA 1
ATOM 665 C C . LEU A 1 89 ? 20.761 -1.660 -15.775 1.00 92.19 89 LEU A C 1
ATOM 667 O O . LEU A 1 89 ? 20.109 -0.620 -15.735 1.00 92.19 89 LEU A O 1
ATOM 671 N N . SER A 1 90 ? 22.043 -1.701 -15.398 1.00 91.38 90 SER A N 1
ATOM 672 C CA . SER A 1 90 ? 22.737 -0.541 -14.826 1.00 91.38 90 SER A CA 1
ATOM 673 C C . SER A 1 90 ? 22.808 0.641 -15.792 1.00 91.38 90 SER A C 1
ATOM 675 O O . SER A 1 90 ? 22.645 1.778 -15.359 1.00 91.38 90 SER A O 1
ATOM 677 N N . ALA A 1 91 ? 23.015 0.405 -17.094 1.00 91.12 91 ALA A N 1
ATOM 678 C CA . ALA A 1 91 ? 23.019 1.478 -18.089 1.00 91.12 91 ALA A CA 1
ATOM 679 C C . ALA A 1 91 ? 21.637 2.144 -18.218 1.00 91.12 91 ALA A C 1
ATOM 681 O O . ALA A 1 91 ? 21.546 3.373 -18.259 1.00 91.12 91 ALA A O 1
ATOM 682 N N . ALA A 1 92 ? 20.562 1.348 -18.231 1.00 92.19 92 ALA A N 1
ATOM 683 C CA . ALA A 1 92 ? 19.199 1.868 -18.280 1.00 92.19 92 ALA A CA 1
ATOM 684 C C . ALA A 1 92 ? 18.836 2.641 -17.003 1.00 92.19 92 ALA A C 1
ATOM 686 O O . ALA A 1 92 ? 18.361 3.769 -17.103 1.00 92.19 92 ALA A O 1
ATOM 687 N N . ILE A 1 93 ? 19.134 2.098 -15.815 1.00 92.81 93 ILE A N 1
ATOM 688 C CA . ILE A 1 93 ? 18.895 2.777 -14.528 1.00 92.81 93 ILE A CA 1
ATOM 689 C C . ILE A 1 93 ? 19.671 4.096 -14.455 1.00 92.81 93 ILE A C 1
ATOM 691 O O . ILE A 1 93 ? 19.089 5.139 -14.155 1.00 92.81 93 ILE A O 1
ATOM 695 N N . ASN A 1 94 ? 20.970 4.072 -14.771 1.00 90.81 94 ASN A N 1
ATOM 696 C CA . ASN A 1 94 ? 21.807 5.268 -14.733 1.00 90.81 94 ASN A CA 1
ATOM 697 C C . ASN A 1 94 ? 21.269 6.355 -15.675 1.00 90.81 94 ASN A C 1
ATOM 699 O O . ASN A 1 94 ? 21.170 7.519 -15.288 1.00 90.81 94 ASN A O 1
ATOM 703 N N . THR A 1 95 ? 20.840 5.970 -16.878 1.00 90.62 95 THR A N 1
ATOM 704 C CA . THR A 1 95 ? 20.277 6.919 -17.844 1.00 90.62 95 THR A CA 1
ATOM 705 C C . THR A 1 95 ? 18.899 7.430 -17.419 1.00 90.62 95 THR A C 1
ATOM 707 O O . THR A 1 95 ? 18.616 8.613 -17.588 1.00 90.62 95 THR A O 1
ATOM 710 N N . ALA A 1 96 ? 18.062 6.593 -16.800 1.00 90.62 96 ALA A N 1
ATOM 711 C CA . ALA A 1 96 ? 16.771 7.010 -16.252 1.00 90.62 96 ALA A CA 1
ATOM 712 C C . ALA A 1 96 ? 16.919 8.051 -15.123 1.00 90.62 96 ALA A C 1
ATOM 714 O O . ALA A 1 96 ? 16.066 8.924 -14.965 1.00 90.62 96 ALA A O 1
ATOM 715 N N . GLN A 1 97 ? 18.023 8.006 -14.370 1.00 88.50 97 GLN A N 1
ATOM 716 C CA . GLN A 1 97 ? 18.314 8.936 -13.272 1.00 88.50 97 GLN A CA 1
ATOM 717 C C . GLN A 1 97 ? 19.045 10.207 -13.738 1.00 88.50 97 GLN A C 1
ATOM 719 O O . GLN A 1 97 ? 18.707 11.314 -13.307 1.00 88.50 97 GLN A O 1
ATOM 724 N N . HIS A 1 98 ? 20.007 10.075 -14.656 1.00 87.06 98 HIS A N 1
ATOM 725 C CA . HIS A 1 98 ? 20.967 11.140 -14.979 1.00 87.06 98 HIS A CA 1
ATOM 726 C C . HIS A 1 98 ? 20.960 11.607 -16.443 1.00 87.06 98 HIS A C 1
ATOM 728 O O . HIS A 1 98 ? 21.659 12.562 -16.770 1.00 87.06 98 HIS A O 1
ATOM 734 N N . GLY A 1 99 ? 20.186 10.972 -17.328 1.00 84.94 99 GLY A N 1
ATOM 735 C CA . GLY A 1 99 ? 20.098 11.354 -18.740 1.00 84.94 99 GLY A CA 1
ATOM 736 C C . GLY A 1 99 ? 19.374 12.685 -18.984 1.00 84.94 99 GLY A C 1
ATOM 737 O O . GLY A 1 99 ? 18.768 13.272 -18.084 1.00 84.94 99 GLY A O 1
ATOM 738 N N . ALA A 1 100 ? 19.382 13.153 -20.233 1.00 86.44 100 ALA A N 1
ATOM 739 C CA . ALA A 1 100 ? 18.503 14.244 -20.662 1.00 86.44 100 ALA A CA 1
ATOM 740 C C . ALA A 1 100 ? 17.022 13.808 -20.625 1.00 86.44 100 ALA A C 1
ATOM 742 O O . ALA A 1 100 ? 16.739 12.614 -20.676 1.00 86.44 100 ALA A O 1
ATOM 743 N N . ALA A 1 101 ? 16.067 14.746 -20.589 1.00 85.06 101 ALA A N 1
ATOM 744 C CA . ALA A 1 101 ? 14.632 14.444 -20.423 1.00 85.06 101 ALA A CA 1
ATOM 745 C C . ALA A 1 101 ? 14.112 13.343 -21.373 1.00 85.06 101 ALA A C 1
ATOM 747 O O . ALA A 1 101 ? 13.573 12.332 -20.929 1.00 85.06 101 ALA A O 1
ATOM 748 N N . ALA A 1 102 ? 14.386 13.481 -22.671 1.00 83.56 102 ALA A N 1
ATOM 749 C CA . ALA A 1 102 ? 14.074 12.484 -23.695 1.00 83.56 102 ALA A CA 1
ATOM 750 C C . ALA A 1 102 ? 14.694 11.099 -23.412 1.00 83.56 102 ALA A C 1
ATOM 752 O O . ALA A 1 102 ? 14.028 10.069 -23.501 1.00 83.56 102 ALA A O 1
ATOM 753 N N . GLN A 1 103 ? 15.968 11.075 -23.016 1.00 86.81 103 GLN A N 1
ATOM 754 C CA . GLN A 1 103 ? 16.695 9.841 -22.715 1.00 86.81 103 GLN A CA 1
ATOM 755 C C . GLN A 1 103 ? 16.168 9.163 -21.448 1.00 86.81 103 GLN A C 1
ATOM 757 O O . GLN A 1 103 ? 16.104 7.937 -21.396 1.00 86.81 103 GLN A O 1
ATOM 762 N N . LYS A 1 104 ? 15.768 9.952 -20.442 1.00 87.56 104 LYS A N 1
ATOM 763 C CA . LYS A 1 104 ? 15.153 9.453 -19.208 1.00 87.56 104 LYS A CA 1
ATOM 764 C C . LYS A 1 104 ? 13.844 8.739 -19.505 1.00 87.56 104 LYS A C 1
ATOM 766 O O . LYS A 1 104 ? 13.675 7.604 -19.072 1.00 87.56 104 LYS A O 1
ATOM 771 N N . ILE A 1 105 ? 12.960 9.374 -20.278 1.00 85.12 105 ILE A N 1
ATOM 772 C CA . ILE A 1 105 ? 11.680 8.782 -20.688 1.00 85.12 105 ILE A CA 1
ATOM 773 C C . ILE A 1 105 ? 11.938 7.462 -21.411 1.00 85.12 105 ILE A C 1
ATOM 775 O O . ILE A 1 105 ? 11.405 6.426 -21.021 1.00 85.12 105 ILE A O 1
ATOM 779 N N . MET A 1 106 ? 12.824 7.462 -22.406 1.00 86.31 106 MET A N 1
ATOM 780 C CA . MET A 1 106 ? 13.137 6.256 -23.165 1.00 86.31 106 MET A CA 1
ATOM 781 C C . MET A 1 106 ? 13.725 5.136 -22.297 1.00 86.31 106 MET A C 1
ATOM 783 O O . MET A 1 106 ? 13.304 3.985 -22.398 1.00 86.31 106 MET A O 1
ATOM 787 N N . ALA A 1 107 ? 14.649 5.459 -21.390 1.00 90.25 107 ALA A N 1
ATOM 788 C CA . ALA A 1 107 ? 15.204 4.493 -20.448 1.00 90.25 107 ALA A CA 1
ATOM 789 C C . ALA A 1 107 ? 14.118 3.887 -19.541 1.00 90.25 107 ALA A C 1
ATOM 791 O O . ALA A 1 107 ? 14.072 2.666 -19.378 1.00 90.25 107 ALA A O 1
ATOM 792 N N . LYS A 1 108 ? 13.195 4.708 -19.018 1.00 89.75 108 LYS A N 1
ATOM 793 C CA . LYS A 1 108 ? 12.047 4.226 -18.236 1.00 89.75 108 LYS A CA 1
ATOM 794 C C . LYS A 1 108 ? 11.108 3.341 -19.067 1.00 89.75 108 LYS A C 1
ATOM 796 O O . LYS A 1 108 ? 10.643 2.325 -18.560 1.00 89.75 108 LYS A O 1
ATOM 801 N N . ARG A 1 109 ? 10.876 3.653 -20.349 1.00 87.81 109 ARG A N 1
ATOM 802 C CA . ARG A 1 109 ? 10.071 2.815 -21.266 1.00 87.81 109 ARG A CA 1
ATOM 803 C C . ARG A 1 109 ? 10.690 1.435 -21.488 1.00 87.81 109 ARG A C 1
ATOM 805 O O . ARG A 1 109 ? 9.982 0.427 -21.438 1.00 87.81 109 ARG A O 1
ATOM 812 N N . ILE A 1 110 ? 12.011 1.375 -21.678 1.00 90.38 110 ILE A N 1
ATOM 813 C CA . ILE A 1 110 ? 12.751 0.109 -21.794 1.00 90.38 110 ILE A CA 1
ATOM 814 C C . ILE A 1 110 ? 12.634 -0.694 -20.488 1.00 90.38 110 ILE A C 1
ATOM 816 O O . ILE A 1 110 ? 12.306 -1.879 -20.537 1.00 90.38 110 ILE A O 1
ATOM 820 N N . LEU A 1 111 ? 12.857 -0.056 -19.331 1.00 92.56 111 LEU A N 1
ATOM 821 C CA . LEU A 1 111 ? 12.728 -0.695 -18.014 1.00 92.56 111 LEU A CA 1
ATOM 822 C C . LEU A 1 111 ? 11.309 -1.229 -17.783 1.00 92.56 111 LEU A C 1
ATOM 824 O O . LEU A 1 111 ? 11.149 -2.369 -17.356 1.00 92.56 111 LEU A O 1
ATOM 828 N N . ARG A 1 112 ? 10.276 -0.455 -18.127 1.00 89.69 112 ARG A N 1
ATOM 829 C CA . ARG A 1 112 ? 8.879 -0.885 -17.994 1.00 89.69 112 ARG A CA 1
ATOM 830 C C . ARG A 1 112 ? 8.589 -2.091 -18.875 1.00 89.69 112 ARG A C 1
ATOM 832 O O . ARG A 1 112 ? 8.047 -3.075 -18.393 1.00 89.69 112 ARG A O 1
ATOM 839 N N . THR A 1 113 ? 9.037 -2.065 -20.125 1.00 89.19 113 THR A N 1
ATOM 840 C CA . THR A 1 113 ? 8.827 -3.198 -21.035 1.00 89.19 113 THR A CA 1
ATOM 841 C C . THR A 1 113 ? 9.559 -4.451 -20.569 1.00 89.19 113 THR A C 1
ATOM 843 O O . THR A 1 113 ? 9.026 -5.554 -20.655 1.00 89.19 113 THR A O 1
ATOM 846 N N . ALA A 1 114 ? 10.764 -4.308 -20.018 1.00 92.12 114 ALA A N 1
ATOM 847 C CA . ALA A 1 114 ? 11.473 -5.433 -19.423 1.00 92.12 114 ALA A CA 1
ATOM 848 C C . ALA A 1 114 ? 10.749 -5.978 -18.180 1.00 92.12 114 ALA A C 1
ATOM 850 O O . ALA A 1 114 ? 10.628 -7.194 -18.038 1.00 92.12 114 ALA A O 1
ATOM 851 N N . CYS A 1 115 ? 10.224 -5.100 -17.319 1.00 93.12 115 CYS A N 1
ATOM 852 C CA . CYS A 1 115 ? 9.445 -5.495 -16.148 1.00 93.12 115 CYS A CA 1
ATOM 853 C C . CYS A 1 115 ? 8.134 -6.195 -16.539 1.00 93.12 115 CYS A C 1
ATOM 855 O O . CYS A 1 115 ? 7.881 -7.290 -16.046 1.00 93.12 115 CYS A O 1
ATOM 857 N N . ASP A 1 116 ? 7.361 -5.660 -17.492 1.00 89.31 116 ASP A N 1
ATOM 858 C CA . ASP A 1 116 ? 6.134 -6.286 -18.018 1.00 89.31 116 ASP A CA 1
ATOM 859 C C . ASP A 1 116 ? 6.380 -7.734 -18.488 1.00 89.31 116 ASP A C 1
ATOM 861 O O . ASP A 1 116 ? 5.524 -8.612 -18.343 1.00 89.31 116 ASP A O 1
ATOM 865 N N . ARG A 1 117 ? 7.589 -8.002 -19.000 1.00 88.06 117 ARG A N 1
ATOM 866 C CA . ARG A 1 117 ? 8.069 -9.318 -19.452 1.00 88.06 117 ARG A CA 1
ATOM 867 C C . ARG A 1 117 ? 8.708 -10.186 -18.355 1.00 88.06 117 ARG A C 1
ATOM 869 O O . ARG A 1 117 ? 9.224 -11.261 -18.665 1.00 88.06 117 ARG A O 1
ATOM 876 N N . GLY A 1 118 ? 8.677 -9.757 -17.096 1.00 89.69 118 GLY A N 1
ATOM 877 C CA . GLY A 1 118 ? 9.170 -10.511 -15.939 1.00 89.69 118 GLY A CA 1
ATOM 878 C C . GLY A 1 118 ? 10.608 -10.203 -15.507 1.00 89.69 118 GLY A C 1
ATOM 879 O O . GLY A 1 118 ? 11.166 -10.968 -14.727 1.00 89.69 118 GLY A O 1
ATOM 880 N N . GLY A 1 119 ? 11.219 -9.117 -15.991 1.00 94.00 119 GLY A N 1
ATOM 881 C CA . GLY A 1 119 ? 12.539 -8.671 -15.538 1.00 94.00 119 GLY A CA 1
ATOM 882 C C . GLY A 1 119 ? 12.496 -8.074 -14.135 1.00 94.00 119 GLY A C 1
ATOM 883 O O . GLY A 1 119 ? 12.079 -6.927 -13.961 1.00 94.00 119 GLY A O 1
ATOM 884 N N . THR A 1 120 ? 12.943 -8.836 -13.136 1.00 95.00 120 THR A N 1
ATOM 885 C CA . THR A 1 120 ? 12.791 -8.466 -11.721 1.00 95.00 120 THR A CA 1
ATOM 886 C C . THR A 1 120 ? 13.584 -7.225 -11.330 1.00 95.00 120 THR A C 1
ATOM 888 O O . THR A 1 120 ? 13.021 -6.338 -10.691 1.00 95.00 120 THR A O 1
ATOM 891 N N . GLY A 1 121 ? 14.829 -7.072 -11.798 1.00 95.00 121 GLY A N 1
ATOM 892 C CA . GLY A 1 121 ? 15.627 -5.878 -11.512 1.00 95.00 121 GLY A CA 1
ATOM 893 C C . GLY A 1 121 ? 15.042 -4.601 -12.123 1.00 95.00 121 GLY A C 1
ATOM 894 O O . GLY A 1 121 ? 15.170 -3.514 -11.554 1.00 95.00 121 GLY A O 1
ATOM 895 N N . ALA A 1 122 ? 14.337 -4.720 -13.251 1.00 95.00 122 ALA A N 1
ATOM 896 C CA . ALA A 1 122 ? 13.611 -3.604 -13.847 1.00 95.00 122 ALA A CA 1
ATOM 897 C C . ALA A 1 122 ? 12.339 -3.248 -13.059 1.00 95.00 122 ALA A C 1
ATOM 899 O O . ALA A 1 122 ? 12.029 -2.070 -12.905 1.00 95.00 122 ALA A O 1
ATOM 900 N N . CYS A 1 123 ? 11.626 -4.235 -12.511 1.00 94.88 123 CYS A N 1
ATOM 901 C CA . CYS A 1 123 ? 10.497 -3.978 -11.617 1.00 94.88 123 CYS A CA 1
ATOM 902 C C . CYS A 1 123 ? 10.941 -3.342 -10.291 1.00 94.88 123 CYS A C 1
ATOM 904 O O . CYS A 1 123 ? 10.335 -2.373 -9.827 1.00 94.88 123 CYS A O 1
ATOM 906 N N . ASP A 1 124 ? 12.040 -3.837 -9.716 1.00 95.44 124 ASP A N 1
ATOM 907 C CA . ASP A 1 124 ? 12.638 -3.295 -8.497 1.00 95.44 124 ASP A CA 1
ATOM 908 C C . ASP A 1 124 ? 13.035 -1.826 -8.659 1.00 95.44 124 ASP A C 1
ATOM 910 O O . ASP A 1 124 ? 12.951 -1.062 -7.697 1.00 95.44 124 ASP A O 1
ATOM 914 N N . TYR A 1 125 ? 13.440 -1.395 -9.859 1.00 94.31 125 TYR A N 1
ATOM 915 C CA . TYR A 1 125 ? 13.704 0.017 -10.132 1.00 94.31 125 TYR A CA 1
ATOM 916 C C . TYR A 1 125 ? 12.481 0.896 -9.825 1.00 94.31 125 TYR A C 1
ATOM 918 O O . TYR A 1 125 ? 12.640 1.908 -9.143 1.00 94.31 125 TYR A O 1
ATOM 926 N N . PHE A 1 126 ? 11.271 0.518 -10.250 1.00 93.19 126 PHE A N 1
ATOM 927 C CA . PHE A 1 126 ? 10.061 1.322 -10.014 1.00 93.19 126 PHE A CA 1
ATOM 928 C C . PHE A 1 126 ? 9.678 1.368 -8.532 1.00 93.19 126 PHE A C 1
ATOM 930 O O . PHE A 1 126 ? 9.393 2.441 -7.998 1.00 93.19 126 PHE A O 1
ATOM 937 N N . ILE A 1 127 ? 9.763 0.226 -7.844 1.00 93.88 127 ILE A N 1
ATOM 938 C CA . ILE A 1 127 ? 9.520 0.130 -6.397 1.00 93.88 127 ILE A CA 1
ATOM 939 C C . ILE A 1 127 ? 10.513 1.002 -5.625 1.00 93.88 127 ILE A C 1
ATOM 941 O O . ILE A 1 127 ? 10.125 1.804 -4.775 1.00 93.88 127 ILE A O 1
ATOM 945 N N . ASN A 1 128 ? 11.806 0.861 -5.921 1.00 92.62 128 ASN A N 1
ATOM 946 C CA . ASN A 1 128 ? 12.860 1.586 -5.221 1.00 92.62 128 ASN A CA 1
ATOM 947 C C . ASN A 1 128 ? 12.832 3.081 -5.527 1.00 92.62 128 ASN A C 1
ATOM 949 O O . ASN A 1 128 ? 13.096 3.875 -4.625 1.00 92.62 128 ASN A O 1
ATOM 953 N N . THR A 1 129 ? 12.486 3.459 -6.759 1.00 91.50 129 THR A N 1
ATOM 954 C CA . THR A 1 129 ? 12.318 4.862 -7.138 1.00 91.50 129 THR A CA 1
ATOM 955 C C . THR A 1 129 ? 11.219 5.480 -6.288 1.00 91.50 129 THR A C 1
ATOM 957 O O . THR A 1 129 ? 11.542 6.355 -5.492 1.00 91.50 129 THR A O 1
ATOM 960 N N . CYS A 1 130 ? 9.991 4.942 -6.295 1.00 91.06 130 CYS A N 1
ATOM 961 C CA . CYS A 1 130 ? 8.934 5.507 -5.453 1.00 91.06 130 CYS A CA 1
ATOM 962 C C . CYS A 1 130 ? 9.290 5.491 -3.956 1.00 91.06 130 CYS A C 1
ATOM 964 O O . CYS A 1 130 ? 9.083 6.472 -3.249 1.00 91.06 130 CYS A O 1
ATOM 966 N N . ARG A 1 131 ? 9.903 4.415 -3.453 1.00 90.44 131 ARG A N 1
ATOM 967 C CA . ARG A 1 131 ? 10.337 4.365 -2.050 1.00 90.44 131 ARG A CA 1
ATOM 968 C C . ARG A 1 131 ? 11.324 5.482 -1.685 1.00 90.44 131 ARG A C 1
ATOM 970 O O . ARG A 1 131 ? 11.303 5.947 -0.551 1.00 90.44 131 ARG A O 1
ATOM 977 N N . SER A 1 132 ? 12.232 5.836 -2.593 1.00 87.50 132 SER A N 1
ATOM 978 C CA . SER A 1 132 ? 13.336 6.768 -2.318 1.00 87.50 132 SER A CA 1
ATOM 979 C C . SER A 1 132 ? 13.025 8.225 -2.654 1.00 87.50 132 SER A C 1
ATOM 981 O O . SER A 1 132 ? 13.539 9.112 -1.979 1.00 87.50 132 SER A O 1
ATOM 983 N N . SER A 1 133 ? 12.206 8.471 -3.677 1.00 85.06 133 SER A N 1
ATOM 984 C CA . SER A 1 133 ? 11.887 9.810 -4.181 1.00 85.06 133 SER A CA 1
ATOM 985 C C . SER A 1 133 ? 10.411 10.177 -4.060 1.00 85.06 133 SER A C 1
ATOM 987 O O . SER A 1 133 ? 10.039 11.276 -4.457 1.00 85.06 133 SER A O 1
ATOM 989 N N . GLY A 1 134 ? 9.573 9.271 -3.555 1.00 82.94 134 GLY A N 1
ATOM 990 C CA . GLY A 1 134 ? 8.149 9.512 -3.393 1.00 82.94 134 GLY A CA 1
ATOM 991 C C . GLY A 1 134 ? 7.831 10.537 -2.305 1.00 82.94 134 GLY A C 1
ATOM 992 O O . GLY A 1 134 ? 8.594 10.748 -1.358 1.00 82.94 134 GLY A O 1
ATOM 993 N N . LEU A 1 135 ? 6.680 11.176 -2.458 1.00 85.44 135 LEU A N 1
ATOM 994 C CA . LEU A 1 135 ? 6.156 12.213 -1.583 1.00 85.44 135 LEU A CA 1
ATOM 995 C C . LEU A 1 135 ? 5.277 11.609 -0.479 1.00 85.44 135 LEU A C 1
ATOM 997 O O . LEU A 1 135 ? 4.805 10.476 -0.557 1.00 85.44 135 LEU A O 1
ATOM 1001 N N . SER A 1 136 ? 5.028 12.393 0.570 1.00 80.25 136 SER A N 1
ATOM 1002 C CA . SER A 1 136 ? 4.059 12.060 1.626 1.00 80.25 136 SER A CA 1
ATOM 1003 C C . SER A 1 136 ? 2.627 12.504 1.297 1.00 80.25 136 SER A C 1
ATOM 1005 O O . SER A 1 136 ? 1.719 12.308 2.105 1.00 80.25 136 SER A O 1
ATOM 1007 N N . TYR A 1 137 ? 2.420 13.104 0.125 1.00 80.88 137 TYR A N 1
ATOM 1008 C CA . TYR A 1 137 ? 1.145 13.615 -0.368 1.00 80.88 137 TYR A CA 1
ATOM 1009 C C . TYR A 1 137 ? 0.981 13.270 -1.849 1.00 80.88 137 TYR A C 1
ATOM 1011 O O . TYR A 1 137 ? 1.960 13.001 -2.535 1.00 80.88 137 TYR A O 1
ATOM 1019 N N . THR A 1 138 ? -0.257 13.273 -2.336 1.00 79.25 138 THR A N 1
ATOM 1020 C CA . THR A 1 138 ? -0.582 12.975 -3.737 1.00 79.25 138 THR A CA 1
ATOM 1021 C C . THR A 1 138 ? 0.015 14.017 -4.700 1.00 79.25 138 THR A C 1
ATOM 1023 O O . THR A 1 138 ? -0.186 15.211 -4.447 1.00 79.25 138 THR A O 1
ATOM 1026 N N . PRO A 1 139 ? 0.638 13.613 -5.827 1.00 80.62 139 PRO A N 1
ATOM 1027 C CA . PRO A 1 139 ? 0.927 12.231 -6.237 1.00 80.62 139 PRO A CA 1
ATOM 1028 C C . PRO A 1 139 ? 2.080 11.625 -5.418 1.00 80.62 139 PRO A C 1
ATOM 1030 O O . PRO A 1 139 ? 3.103 12.273 -5.217 1.00 80.62 139 PRO A O 1
ATOM 1033 N N . TYR A 1 140 ? 1.930 10.386 -4.937 1.00 85.94 140 TYR A N 1
ATOM 1034 C CA . TYR A 1 140 ? 2.891 9.812 -3.989 1.00 85.94 140 TYR A CA 1
ATOM 1035 C C . TYR A 1 140 ? 4.173 9.333 -4.672 1.00 85.94 140 TYR A C 1
ATOM 1037 O O . TYR A 1 140 ? 5.245 9.470 -4.090 1.00 85.94 140 TYR A O 1
ATOM 1045 N N . CYS A 1 141 ? 4.093 8.779 -5.882 1.00 85.50 141 CYS A N 1
ATOM 1046 C CA . CYS A 1 141 ? 5.252 8.198 -6.563 1.00 85.50 141 CYS A CA 1
ATOM 1047 C C . CYS A 1 141 ? 5.809 8.986 -7.772 1.00 85.50 141 CYS A C 1
ATOM 1049 O O . CYS A 1 141 ? 6.897 8.604 -8.200 1.00 85.50 141 CYS A O 1
ATOM 1051 N N . ASP A 1 142 ? 5.139 10.058 -8.243 1.00 73.62 142 ASP A N 1
ATOM 1052 C CA . ASP A 1 142 ? 5.458 10.949 -9.404 1.00 73.62 142 ASP A CA 1
ATOM 1053 C C . ASP A 1 142 ? 5.729 10.208 -10.754 1.00 73.62 142 ASP A C 1
ATOM 1055 O O . ASP A 1 142 ? 6.581 9.323 -10.820 1.00 73.62 142 ASP A O 1
ATOM 1059 N N . ASP A 1 143 ? 5.078 10.464 -11.902 1.00 58.00 143 ASP A N 1
ATOM 1060 C CA . ASP A 1 143 ? 4.687 11.722 -12.576 1.00 58.00 143 ASP A CA 1
ATOM 1061 C C . ASP A 1 143 ? 3.485 11.525 -13.531 1.00 58.00 143 ASP A C 1
ATOM 1063 O O . ASP A 1 143 ? 3.327 10.512 -14.226 1.00 58.00 143 ASP A O 1
ATOM 1067 N N . ALA A 1 144 ? 2.668 12.574 -13.581 1.00 55.47 144 ALA A N 1
ATOM 1068 C CA . ALA A 1 144 ? 1.502 12.797 -14.410 1.00 55.47 144 ALA A CA 1
ATOM 1069 C C . ALA A 1 144 ? 1.876 13.000 -15.888 1.00 55.47 144 ALA A C 1
ATOM 1071 O O . ALA A 1 144 ? 2.178 14.109 -16.311 1.00 55.47 144 ALA A O 1
ATOM 1072 N N . THR A 1 145 ? 1.814 11.928 -16.687 1.00 57.09 145 THR A N 1
ATOM 1073 C CA . THR A 1 145 ? 1.285 11.877 -18.081 1.00 57.09 145 THR A CA 1
ATOM 1074 C C . THR A 1 145 ? 1.730 10.611 -18.812 1.00 57.09 145 THR A C 1
ATOM 1076 O O . THR A 1 145 ? 0.984 10.100 -19.641 1.00 57.09 145 THR A O 1
ATOM 1079 N N . ASP A 1 146 ? 2.913 10.080 -18.491 1.00 63.50 146 ASP A N 1
ATOM 1080 C CA . ASP A 1 146 ? 3.543 9.022 -19.291 1.00 63.50 146 ASP A CA 1
ATOM 1081 C C . ASP A 1 146 ? 3.427 7.605 -18.695 1.00 63.50 146 ASP A C 1
ATOM 1083 O O . ASP A 1 146 ? 3.829 6.655 -19.364 1.00 63.50 146 ASP A O 1
ATOM 1087 N N . TYR A 1 147 ? 2.910 7.422 -17.468 1.00 72.19 147 TYR A N 1
ATOM 1088 C CA . TYR A 1 147 ? 2.801 6.104 -16.802 1.00 72.19 147 TYR A CA 1
ATOM 1089 C C . TYR A 1 147 ? 4.135 5.317 -16.813 1.00 72.19 147 TYR A C 1
ATOM 1091 O O . TYR A 1 147 ? 4.211 4.128 -17.154 1.00 72.19 147 TYR A O 1
ATOM 1099 N N . THR A 1 148 ? 5.226 6.014 -16.477 1.00 77.38 148 THR A N 1
ATOM 1100 C CA . THR A 1 148 ? 6.609 5.491 -16.458 1.00 77.38 148 THR A CA 1
ATOM 1101 C C . THR A 1 148 ? 7.113 5.160 -15.050 1.00 77.38 148 THR A C 1
ATOM 1103 O O . THR A 1 148 ? 8.320 5.095 -14.815 1.00 77.38 148 THR A O 1
ATOM 1106 N N . ASP A 1 149 ? 6.206 4.969 -14.106 1.00 85.38 149 ASP A N 1
ATOM 1107 C CA . ASP A 1 149 ? 6.463 4.773 -12.683 1.00 85.38 149 ASP A CA 1
ATOM 1108 C C . ASP A 1 149 ? 5.696 3.542 -12.159 1.00 85.38 149 ASP A C 1
ATOM 1110 O O . ASP A 1 149 ? 5.213 2.702 -12.925 1.00 85.38 149 ASP A O 1
ATOM 1114 N N . ILE A 1 150 ? 5.613 3.401 -10.834 1.00 88.88 150 ILE A N 1
ATOM 1115 C CA . ILE A 1 150 ? 4.855 2.306 -10.224 1.00 88.88 150 ILE A CA 1
ATOM 1116 C C . ILE A 1 150 ? 3.331 2.484 -10.360 1.00 88.88 150 ILE A C 1
ATOM 1118 O O . ILE A 1 150 ? 2.609 1.486 -10.373 1.00 88.88 150 ILE A O 1
ATOM 1122 N N . THR A 1 151 ? 2.859 3.725 -10.521 1.00 87.00 151 THR A N 1
ATOM 1123 C CA . THR A 1 151 ? 1.449 4.114 -10.687 1.00 87.00 151 THR A CA 1
ATOM 1124 C C . THR A 1 151 ? 0.811 3.350 -11.842 1.00 87.00 151 THR A C 1
ATOM 1126 O O . THR A 1 151 ? -0.273 2.790 -11.692 1.00 87.00 151 THR A O 1
ATOM 1129 N N . TYR A 1 152 ? 1.535 3.199 -12.957 1.00 86.19 152 TYR A N 1
ATOM 1130 C CA . TYR A 1 152 ? 1.124 2.341 -14.074 1.00 86.19 152 TYR A CA 1
ATOM 1131 C C . TYR A 1 152 ? 0.662 0.950 -13.623 1.00 86.19 152 TYR A C 1
ATOM 1133 O O . TYR A 1 152 ? -0.454 0.534 -13.926 1.00 86.19 152 TYR A O 1
ATOM 1141 N N . TYR A 1 153 ? 1.510 0.231 -12.884 1.00 87.75 153 TYR A N 1
ATOM 1142 C CA . TYR A 1 153 ? 1.213 -1.145 -12.495 1.00 87.75 153 TYR A CA 1
ATOM 1143 C C . TYR A 1 153 ? 0.058 -1.216 -11.506 1.00 87.75 153 TYR A C 1
ATOM 1145 O O . TYR A 1 153 ? -0.678 -2.196 -11.505 1.00 87.75 153 TYR A O 1
ATOM 1153 N N . LEU A 1 154 ? -0.116 -0.189 -10.676 1.00 88.25 154 LEU A N 1
ATOM 1154 C CA . LEU A 1 154 ? -1.214 -0.127 -9.719 1.00 88.25 154 LEU A CA 1
ATOM 1155 C C . LEU A 1 154 ? -2.561 0.144 -10.402 1.00 88.25 154 LEU A C 1
ATOM 1157 O O . LEU A 1 154 ? -3.561 -0.421 -9.965 1.00 88.25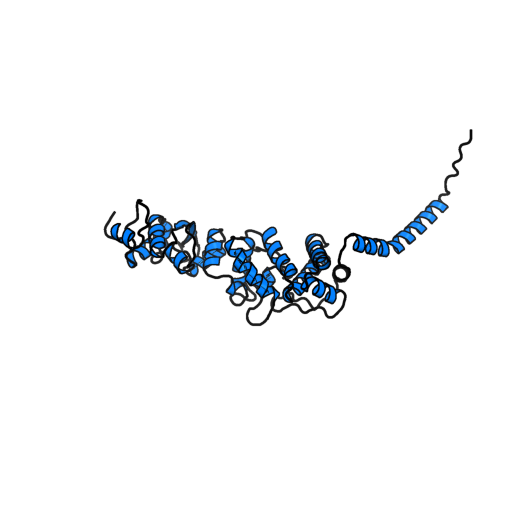 154 LEU A O 1
ATOM 1161 N N . HIS A 1 155 ? -2.578 0.907 -11.501 1.00 83.81 155 HIS A N 1
ATOM 1162 C CA . HIS A 1 155 ? -3.775 1.183 -12.308 1.00 83.81 155 HIS A CA 1
ATOM 1163 C C . HIS A 1 155 ? -4.101 0.126 -13.371 1.00 83.81 155 HIS A C 1
ATOM 1165 O O . HIS A 1 155 ? -5.190 0.179 -13.951 1.00 83.81 155 HIS A O 1
ATOM 1171 N N . LEU A 1 156 ? -3.205 -0.835 -13.629 1.00 83.56 156 LEU A N 1
ATOM 1172 C CA . LEU A 1 156 ? -3.453 -1.903 -14.597 1.00 83.56 156 LEU A CA 1
ATOM 1173 C C . LEU A 1 156 ? -4.743 -2.660 -14.266 1.00 83.56 156 LEU A C 1
ATOM 1175 O O . LEU A 1 156 ? -4.955 -3.112 -13.137 1.00 83.56 156 LEU A O 1
ATOM 1179 N N . ASN A 1 157 ? -5.591 -2.830 -15.280 1.00 81.25 157 ASN A N 1
ATOM 1180 C CA . ASN A 1 157 ? -6.854 -3.539 -15.137 1.00 81.25 157 ASN A CA 1
ATOM 1181 C C . ASN A 1 157 ? -6.612 -5.023 -14.820 1.00 81.25 157 ASN A C 1
ATOM 1183 O O . ASN A 1 157 ? -5.947 -5.737 -15.576 1.00 81.25 157 ASN A O 1
ATOM 1187 N N . ARG A 1 158 ? -7.210 -5.504 -13.726 1.00 74.25 158 ARG A N 1
ATOM 1188 C CA . ARG A 1 158 ? -7.003 -6.868 -13.217 1.00 74.25 158 ARG A CA 1
ATOM 1189 C C . ARG A 1 158 ? -7.563 -7.961 -14.136 1.00 74.25 158 ARG A C 1
ATOM 1191 O O . ARG A 1 158 ? -7.119 -9.103 -14.065 1.00 74.25 158 ARG A O 1
ATOM 1198 N N . THR A 1 159 ? -8.556 -7.639 -14.964 1.00 69.69 159 THR A N 1
ATOM 1199 C CA . THR A 1 159 ? -9.328 -8.630 -15.737 1.00 69.69 159 THR A CA 1
ATOM 1200 C C . THR A 1 159 ? -8.786 -8.904 -17.136 1.00 69.69 159 THR A C 1
ATOM 1202 O O . THR A 1 159 ? -9.040 -9.976 -17.679 1.00 69.69 159 THR A O 1
ATOM 1205 N N . ASN A 1 160 ? -8.010 -7.981 -17.706 1.00 63.69 160 ASN A N 1
ATOM 1206 C CA . ASN A 1 160 ? -7.706 -8.007 -19.138 1.00 63.69 160 ASN A CA 1
ATOM 1207 C C . ASN A 1 160 ? -6.262 -8.403 -19.478 1.00 63.69 160 ASN A C 1
ATOM 1209 O O . ASN A 1 160 ? -6.006 -8.798 -20.614 1.00 63.69 160 ASN A O 1
ATOM 1213 N N . TYR A 1 161 ? -5.315 -8.341 -18.531 1.00 61.50 161 TYR A N 1
ATOM 1214 C CA . TYR A 1 161 ? -3.894 -8.492 -18.862 1.00 61.50 161 TYR A CA 1
ATOM 1215 C C . TYR A 1 161 ? -3.128 -9.384 -17.889 1.00 61.50 161 TYR A C 1
ATOM 1217 O O . TYR A 1 161 ? -3.017 -9.102 -16.698 1.00 61.50 161 TYR A O 1
ATOM 1225 N N . SER A 1 162 ? -2.515 -10.439 -18.432 1.00 69.69 162 SER A N 1
ATOM 1226 C CA . SER A 1 162 ? -1.432 -11.148 -17.755 1.00 69.69 162 SER A CA 1
ATOM 1227 C C . SER A 1 162 ? -0.151 -10.328 -17.910 1.00 69.69 162 SER A C 1
ATOM 1229 O O . SER A 1 162 ? 0.429 -10.264 -18.993 1.00 69.69 162 SER A O 1
ATOM 1231 N N . ASN A 1 163 ? 0.265 -9.666 -16.831 1.00 84.06 163 ASN A N 1
ATOM 1232 C CA . ASN A 1 163 ? 1.504 -8.900 -16.761 1.00 84.06 163 ASN A CA 1
ATOM 1233 C C . ASN A 1 163 ? 2.378 -9.474 -15.634 1.00 84.06 163 ASN A C 1
ATOM 1235 O O . ASN A 1 163 ? 2.037 -9.390 -14.447 1.00 84.06 163 ASN A O 1
ATOM 1239 N N . SER A 1 164 ? 3.499 -10.099 -16.007 1.00 87.06 164 SER A N 1
ATOM 1240 C CA . SER A 1 164 ? 4.411 -10.739 -15.051 1.00 87.06 164 SER A CA 1
ATOM 1241 C C . SER A 1 164 ? 5.051 -9.718 -14.111 1.00 87.06 164 SER A C 1
ATOM 1243 O O . SER A 1 164 ? 5.195 -9.993 -12.921 1.00 87.06 164 SER A O 1
ATOM 1245 N N . GLY A 1 165 ? 5.369 -8.527 -14.621 1.00 89.81 165 GLY A N 1
ATOM 1246 C CA . GLY A 1 165 ? 5.902 -7.425 -13.826 1.00 89.81 165 GLY A CA 1
ATOM 1247 C C . GLY A 1 165 ? 4.918 -6.924 -12.783 1.00 89.81 165 GLY A C 1
ATOM 1248 O O . GLY A 1 165 ? 5.276 -6.749 -11.624 1.00 89.81 165 GLY A O 1
ATOM 1249 N N . ALA A 1 166 ? 3.651 -6.785 -13.159 1.00 88.38 166 ALA A N 1
ATOM 1250 C CA . ALA A 1 166 ? 2.608 -6.343 -12.248 1.00 88.38 166 ALA A CA 1
ATOM 1251 C C . ALA A 1 166 ? 2.333 -7.375 -11.139 1.00 88.38 166 ALA A C 1
ATOM 1253 O O . ALA A 1 166 ? 2.173 -7.011 -9.975 1.00 88.38 166 ALA A O 1
ATOM 1254 N N . THR A 1 167 ? 2.382 -8.669 -11.477 1.00 88.75 167 THR A N 1
ATOM 1255 C CA . THR A 1 167 ? 2.323 -9.765 -10.492 1.00 88.75 167 THR A CA 1
ATOM 1256 C C . THR A 1 167 ? 3.496 -9.689 -9.509 1.00 88.75 167 THR A C 1
ATOM 1258 O O . THR A 1 167 ? 3.305 -9.793 -8.296 1.00 88.75 167 THR A O 1
ATOM 1261 N N . TYR A 1 168 ? 4.710 -9.468 -10.021 1.00 92.38 168 TYR A N 1
ATOM 1262 C CA . TYR A 1 168 ? 5.905 -9.312 -9.195 1.00 92.38 168 TYR A CA 1
ATOM 1263 C C . TYR A 1 168 ? 5.811 -8.082 -8.282 1.00 92.38 168 TYR A C 1
ATOM 1265 O O . TYR A 1 168 ? 6.019 -8.200 -7.075 1.00 92.38 168 TYR A O 1
ATOM 1273 N N . ILE A 1 169 ? 5.436 -6.919 -8.824 1.00 92.94 169 ILE A N 1
ATOM 1274 C CA . ILE A 1 169 ? 5.277 -5.675 -8.063 1.00 92.94 169 ILE A CA 1
ATOM 1275 C C . ILE A 1 169 ? 4.234 -5.854 -6.963 1.00 92.94 169 ILE A C 1
ATOM 1277 O O . ILE A 1 169 ? 4.529 -5.548 -5.811 1.00 92.94 169 ILE A O 1
ATOM 1281 N N . ALA A 1 170 ? 3.068 -6.427 -7.267 1.00 90.75 170 ALA A N 1
ATOM 1282 C CA . ALA A 1 170 ? 2.050 -6.714 -6.261 1.00 90.75 170 ALA A CA 1
ATOM 1283 C C . ALA A 1 170 ? 2.597 -7.599 -5.125 1.00 90.75 170 ALA A C 1
ATOM 1285 O O . ALA A 1 170 ? 2.404 -7.291 -3.947 1.00 90.75 170 ALA A O 1
ATOM 1286 N N . SER A 1 171 ? 3.347 -8.656 -5.456 1.00 90.94 171 SER A N 1
ATOM 1287 C CA . SER A 1 171 ? 3.993 -9.517 -4.457 1.00 90.94 171 SER A CA 1
ATOM 1288 C C . SER A 1 171 ? 4.994 -8.756 -3.580 1.00 90.94 171 SER A C 1
ATOM 1290 O O . SER A 1 171 ? 5.018 -8.956 -2.366 1.00 90.94 171 SER A O 1
ATOM 1292 N N . GLN A 1 172 ? 5.825 -7.891 -4.166 1.00 93.62 172 GLN A N 1
ATOM 1293 C CA . GLN A 1 172 ? 6.808 -7.109 -3.411 1.00 93.62 172 GLN A CA 1
ATOM 1294 C C . GLN A 1 172 ? 6.142 -6.047 -2.530 1.00 93.62 172 GLN A C 1
ATOM 1296 O O . GLN A 1 172 ? 6.539 -5.861 -1.379 1.00 93.62 172 GLN A O 1
ATOM 1301 N N . LEU A 1 173 ? 5.099 -5.380 -3.029 1.00 91.69 173 LEU A N 1
ATOM 1302 C CA . LEU A 1 173 ? 4.359 -4.374 -2.270 1.00 91.69 173 LEU A CA 1
ATOM 1303 C C . LEU A 1 173 ? 3.695 -4.969 -1.026 1.00 91.69 173 LEU A C 1
ATOM 1305 O O . LEU A 1 173 ? 3.832 -4.387 0.049 1.00 91.69 173 LEU A O 1
ATOM 1309 N N . LYS A 1 174 ? 3.100 -6.168 -1.118 1.00 87.69 174 LYS A N 1
ATOM 1310 C CA . LYS A 1 174 ? 2.560 -6.879 0.059 1.00 87.69 174 LYS A CA 1
ATOM 1311 C C . LYS A 1 174 ? 3.604 -7.059 1.164 1.00 87.69 174 LYS A C 1
ATOM 1313 O O . LYS A 1 174 ? 3.305 -6.838 2.336 1.00 87.69 174 LYS A O 1
ATOM 1318 N N . LEU A 1 175 ? 4.843 -7.402 0.804 1.00 87.38 175 LEU A N 1
ATOM 1319 C CA . LEU A 1 175 ? 5.941 -7.530 1.768 1.00 87.38 175 LEU A CA 1
ATOM 1320 C C . LEU A 1 175 ? 6.365 -6.169 2.341 1.00 87.38 175 LEU A C 1
ATOM 1322 O O . LEU A 1 175 ? 6.682 -6.064 3.527 1.00 87.38 175 LEU A O 1
ATOM 1326 N N . LEU A 1 176 ? 6.382 -5.125 1.513 1.00 88.06 176 LEU A N 1
ATOM 1327 C CA . LEU A 1 176 ? 6.847 -3.791 1.893 1.00 88.06 176 LEU A CA 1
ATOM 1328 C C . LEU A 1 176 ? 5.844 -3.000 2.733 1.00 88.06 176 LEU A C 1
ATOM 1330 O O . LEU A 1 176 ? 6.276 -2.191 3.552 1.00 88.06 176 LEU A O 1
ATOM 1334 N N . PHE A 1 177 ? 4.540 -3.233 2.591 1.00 84.94 177 PHE A N 1
ATOM 1335 C CA . PHE A 1 177 ? 3.534 -2.532 3.392 1.00 84.94 177 PHE A CA 1
ATOM 1336 C C . PHE A 1 177 ? 3.680 -2.796 4.888 1.00 84.94 177 PHE A C 1
ATOM 1338 O O . PHE A 1 177 ? 3.548 -1.861 5.666 1.00 84.94 177 PHE A O 1
ATOM 1345 N N . SER A 1 178 ? 4.117 -3.997 5.288 1.00 76.19 178 SER A N 1
ATOM 1346 C CA . SER A 1 178 ? 4.462 -4.296 6.689 1.00 76.19 178 SER A CA 1
ATOM 1347 C C . SER A 1 178 ? 5.537 -3.368 7.286 1.00 76.19 178 SER A C 1
ATOM 1349 O O . SER A 1 178 ? 5.670 -3.277 8.504 1.00 76.19 178 SER A O 1
ATOM 1351 N N . LYS A 1 179 ? 6.299 -2.665 6.436 1.00 81.69 179 LYS A N 1
ATOM 1352 C CA . LYS A 1 179 ? 7.350 -1.709 6.812 1.00 81.69 179 LYS A CA 1
ATOM 1353 C C . LYS A 1 179 ? 6.897 -0.246 6.723 1.00 81.69 179 LYS A C 1
ATOM 1355 O O . LYS A 1 179 ? 7.731 0.636 6.898 1.00 81.69 179 LYS A O 1
ATOM 1360 N N . ILE A 1 180 ? 5.616 0.012 6.439 1.00 76.75 180 ILE A N 1
ATOM 1361 C CA . ILE A 1 180 ? 4.992 1.348 6.408 1.00 76.75 180 ILE A CA 1
ATOM 1362 C C . ILE A 1 180 ? 5.757 2.324 5.491 1.00 76.75 180 ILE A C 1
ATOM 1364 O O . ILE A 1 180 ? 6.125 3.437 5.864 1.00 76.75 180 ILE A O 1
ATOM 1368 N N . VAL A 1 181 ? 6.028 1.908 4.253 1.00 84.81 181 VAL A N 1
ATOM 1369 C CA . VAL A 1 181 ? 6.632 2.797 3.248 1.00 84.81 181 VAL A CA 1
ATOM 1370 C C . VAL A 1 181 ? 5.568 3.766 2.719 1.00 84.81 181 VAL A C 1
ATOM 1372 O O . VAL A 1 181 ? 4.870 3.445 1.759 1.00 84.81 181 VAL A O 1
ATOM 1375 N N . ILE A 1 182 ? 5.444 4.940 3.354 1.00 85.69 182 ILE A N 1
ATOM 1376 C CA . ILE A 1 182 ? 4.364 5.924 3.121 1.00 85.69 182 ILE A CA 1
ATOM 1377 C C . ILE A 1 182 ? 4.064 6.170 1.633 1.00 85.69 182 ILE A C 1
ATOM 1379 O O . ILE A 1 182 ? 2.895 6.027 1.273 1.00 85.69 182 ILE A O 1
ATOM 1383 N N . PRO A 1 183 ? 5.048 6.460 0.754 1.00 88.62 183 PRO A N 1
ATOM 1384 C CA . PRO A 1 183 ? 4.745 6.713 -0.653 1.00 88.62 183 PRO A CA 1
ATOM 1385 C C . PRO A 1 183 ? 4.075 5.523 -1.354 1.00 88.62 183 PRO A C 1
ATOM 1387 O O . PRO A 1 183 ? 3.102 5.692 -2.077 1.00 88.62 183 PRO A O 1
ATOM 1390 N N . LEU A 1 184 ? 4.531 4.296 -1.080 1.00 90.50 184 LEU A N 1
ATOM 1391 C CA . LEU A 1 184 ? 3.976 3.088 -1.697 1.00 90.50 184 LEU A CA 1
ATOM 1392 C C . LEU A 1 184 ? 2.564 2.772 -1.187 1.00 90.50 184 LEU A C 1
ATOM 1394 O O . LEU A 1 184 ? 1.708 2.362 -1.973 1.00 90.50 184 LEU A O 1
ATOM 1398 N N . LEU A 1 185 ? 2.315 2.954 0.117 1.00 89.00 185 LEU A N 1
ATOM 1399 C CA . LEU A 1 185 ? 0.970 2.792 0.681 1.00 89.00 185 LEU A CA 1
ATOM 1400 C C . LEU A 1 185 ? 0.015 3.845 0.106 1.00 89.00 185 LEU A C 1
ATOM 1402 O O . LEU A 1 185 ? -1.088 3.504 -0.318 1.00 89.00 185 LEU A O 1
ATOM 1406 N N . GLY A 1 186 ? 0.447 5.107 0.075 1.00 87.94 186 GLY A N 1
ATOM 1407 C CA . GLY A 1 186 ? -0.334 6.216 -0.460 1.00 87.94 186 GLY A CA 1
ATOM 1408 C C . GLY A 1 186 ? -0.695 6.016 -1.928 1.00 87.94 186 GLY A C 1
ATOM 1409 O O . GLY A 1 186 ? -1.866 6.141 -2.282 1.00 87.94 186 GLY A O 1
ATOM 1410 N N . GLU A 1 187 ? 0.272 5.625 -2.761 1.00 89.12 187 GLU A N 1
ATOM 1411 C CA . GLU A 1 187 ? 0.040 5.371 -4.186 1.00 89.12 187 GLU A CA 1
ATOM 1412 C C . GLU A 1 187 ? -0.939 4.217 -4.405 1.00 89.12 187 GLU A C 1
ATOM 1414 O O . GLU A 1 187 ? -1.847 4.317 -5.218 1.00 89.12 187 GLU A O 1
ATOM 1419 N N . THR A 1 188 ? -0.821 3.139 -3.627 1.00 89.94 188 THR A N 1
ATOM 1420 C CA . THR A 1 188 ? -1.738 1.990 -3.725 1.00 89.94 188 THR A CA 1
ATOM 1421 C C . THR A 1 188 ? -3.172 2.386 -3.380 1.00 89.94 188 THR A C 1
ATOM 1423 O O . THR A 1 188 ? -4.115 1.987 -4.060 1.00 89.94 188 THR A O 1
ATOM 1426 N N . ILE A 1 189 ? -3.352 3.202 -2.342 1.00 88.56 189 ILE A N 1
ATOM 1427 C CA . ILE A 1 189 ? -4.675 3.692 -1.947 1.00 88.56 189 ILE A CA 1
ATOM 1428 C C . ILE A 1 189 ? -5.232 4.656 -2.993 1.00 88.56 189 ILE A C 1
ATOM 1430 O O . ILE A 1 189 ? -6.397 4.529 -3.363 1.00 88.56 189 ILE A O 1
ATOM 1434 N N . SER A 1 190 ? -4.400 5.579 -3.484 1.00 86.62 190 SER A N 1
ATOM 1435 C CA . SER A 1 190 ? -4.760 6.519 -4.547 1.00 86.62 190 SER A CA 1
ATOM 1436 C C . SER A 1 190 ? -5.196 5.774 -5.806 1.00 86.62 190 SER A C 1
ATOM 1438 O O . SER A 1 190 ? -6.272 6.035 -6.337 1.00 86.62 190 SER A O 1
ATOM 1440 N N . ALA A 1 191 ? -4.414 4.788 -6.245 1.00 86.31 191 ALA A N 1
ATOM 1441 C CA . ALA A 1 191 ? -4.718 4.004 -7.430 1.00 86.31 191 ALA A CA 1
ATOM 1442 C C . ALA A 1 191 ? -6.024 3.211 -7.283 1.00 86.31 191 ALA A C 1
ATOM 1444 O O . ALA A 1 191 ? -6.794 3.135 -8.235 1.00 86.31 191 ALA A O 1
ATOM 1445 N N . ASN A 1 192 ? -6.326 2.659 -6.100 1.00 85.69 192 ASN A N 1
ATOM 1446 C CA . ASN A 1 192 ? -7.576 1.919 -5.891 1.00 85.69 192 ASN A CA 1
ATOM 1447 C C . ASN A 1 192 ? -8.824 2.811 -6.038 1.00 85.69 192 ASN A C 1
ATOM 1449 O O . ASN A 1 192 ? -9.853 2.340 -6.510 1.00 85.69 192 ASN A O 1
ATOM 1453 N N . THR A 1 193 ? -8.731 4.093 -5.671 1.00 78.25 193 THR A N 1
ATOM 1454 C CA . THR A 1 193 ? -9.881 5.011 -5.606 1.00 78.25 193 THR A CA 1
ATOM 1455 C C . THR A 1 193 ? -9.974 5.995 -6.776 1.00 78.25 193 THR A C 1
ATOM 1457 O O . THR A 1 193 ? -10.910 6.794 -6.823 1.00 78.25 193 THR A O 1
ATOM 1460 N N . THR A 1 194 ? -9.038 5.962 -7.732 1.00 78.69 194 THR A N 1
ATOM 1461 C CA . THR A 1 194 ? -8.986 6.917 -8.852 1.00 78.69 194 THR A CA 1
ATOM 1462 C C . THR A 1 194 ? -9.036 6.241 -10.228 1.00 78.69 194 THR A C 1
ATOM 1464 O O . THR A 1 194 ? -8.562 5.124 -10.441 1.00 78.69 194 THR A O 1
ATOM 1467 N N . ASN A 1 195 ? -9.665 6.929 -11.188 1.00 69.56 195 ASN A N 1
ATOM 1468 C CA . ASN A 1 195 ? -9.761 6.515 -12.594 1.00 69.56 195 ASN A CA 1
ATOM 1469 C C . ASN A 1 195 ? -8.365 6.383 -13.243 1.00 69.56 195 ASN A C 1
ATOM 1471 O O . ASN A 1 195 ? -7.451 7.091 -12.828 1.00 69.56 195 ASN A O 1
ATOM 1475 N N . PRO A 1 196 ? -8.181 5.526 -14.273 1.00 68.50 196 PRO A N 1
ATOM 1476 C CA . PRO A 1 196 ? -9.217 4.985 -15.169 1.00 68.50 196 PRO A CA 1
ATOM 1477 C C . PRO A 1 196 ? -9.869 3.662 -14.740 1.00 68.50 196 PRO A C 1
ATOM 1479 O O . PRO A 1 196 ? -10.916 3.317 -15.274 1.00 68.50 196 PRO A O 1
ATOM 1482 N N . ASN A 1 197 ? -9.284 2.929 -13.790 1.00 71.69 197 ASN A N 1
ATOM 1483 C CA . ASN A 1 197 ? -9.757 1.600 -13.376 1.00 71.69 197 ASN A CA 1
ATOM 1484 C C . ASN A 1 197 ? -10.043 1.541 -11.866 1.00 71.69 197 ASN A C 1
ATOM 1486 O O . ASN A 1 197 ? -9.645 0.572 -11.218 1.00 71.69 197 ASN A O 1
ATOM 1490 N N . ALA A 1 198 ? -10.663 2.579 -11.290 1.00 75.44 198 ALA A N 1
ATOM 1491 C CA . ALA A 1 198 ? -11.054 2.572 -9.877 1.00 75.44 198 ALA A CA 1
ATOM 1492 C C . ALA A 1 198 ? -11.823 1.277 -9.544 1.00 75.44 198 ALA A C 1
ATOM 1494 O O . ALA A 1 198 ? -12.620 0.805 -10.360 1.00 75.44 198 ALA A O 1
ATOM 1495 N N . ASP A 1 199 ? -11.519 0.664 -8.399 1.00 76.44 199 ASP A N 1
ATOM 1496 C CA . ASP A 1 199 ? -12.101 -0.601 -7.916 1.00 76.44 199 ASP A CA 1
ATOM 1497 C C . ASP A 1 199 ? -11.923 -1.847 -8.822 1.00 76.44 199 ASP A C 1
ATOM 1499 O O . ASP A 1 199 ? -12.425 -2.931 -8.508 1.00 76.44 199 ASP A O 1
ATOM 1503 N N . ASN A 1 200 ? -11.195 -1.742 -9.940 1.00 81.88 200 ASN A N 1
ATOM 1504 C CA . ASN A 1 200 ? -10.928 -2.855 -10.861 1.00 81.88 200 ASN A CA 1
ATOM 1505 C C . ASN A 1 200 ? -9.472 -2.879 -11.351 1.00 81.88 200 ASN A C 1
ATOM 1507 O O . ASN A 1 200 ? -9.177 -3.140 -12.524 1.00 81.88 200 ASN A O 1
ATOM 1511 N N . ASN A 1 201 ? -8.543 -2.611 -10.441 1.00 84.75 201 ASN A N 1
ATOM 1512 C CA . ASN A 1 201 ? -7.119 -2.590 -10.738 1.00 84.75 201 ASN A CA 1
ATOM 1513 C C . ASN A 1 201 ? -6.321 -3.502 -9.800 1.00 84.75 201 ASN A C 1
ATOM 1515 O O . ASN A 1 201 ? -6.866 -4.220 -8.956 1.00 84.75 201 ASN A O 1
ATOM 1519 N N . ILE A 1 202 ? -5.006 -3.542 -9.991 1.00 85.44 202 ILE A N 1
ATOM 1520 C CA . ILE A 1 202 ? -4.122 -4.366 -9.162 1.00 85.44 202 ILE A CA 1
ATOM 1521 C C . ILE A 1 202 ? -4.100 -3.867 -7.717 1.00 85.44 202 ILE A C 1
ATOM 1523 O O . ILE A 1 202 ? -4.076 -4.693 -6.796 1.00 85.44 202 ILE A O 1
ATOM 1527 N N . ALA A 1 203 ? -4.184 -2.551 -7.509 1.00 86.75 203 ALA A N 1
ATOM 1528 C CA . ALA A 1 203 ? -4.240 -1.946 -6.185 1.00 86.75 203 ALA A CA 1
ATOM 1529 C C . ALA A 1 203 ? -5.434 -2.455 -5.355 1.00 86.75 203 ALA A C 1
ATOM 1531 O O . ALA A 1 203 ? -5.289 -2.636 -4.150 1.00 86.75 203 ALA A O 1
ATOM 1532 N N . THR A 1 204 ? -6.555 -2.835 -5.977 1.00 84.94 204 THR A N 1
ATOM 1533 C CA . THR A 1 204 ? -7.704 -3.464 -5.292 1.00 84.94 204 THR A CA 1
ATOM 1534 C C . THR A 1 204 ? -7.336 -4.756 -4.551 1.00 84.94 204 THR A C 1
ATOM 1536 O O . THR A 1 204 ? -7.885 -5.053 -3.496 1.00 84.94 204 THR A O 1
ATOM 1539 N N . SER A 1 205 ? -6.378 -5.537 -5.065 1.00 83.50 205 SER A N 1
ATOM 1540 C CA . SER A 1 205 ? -5.892 -6.764 -4.399 1.00 83.50 205 SER A CA 1
ATOM 1541 C C . SER A 1 205 ? -4.824 -6.517 -3.325 1.00 83.50 205 SER A C 1
ATOM 1543 O O . SER A 1 205 ? -4.401 -7.447 -2.632 1.00 83.50 205 SER A O 1
ATOM 1545 N N . LEU A 1 206 ? -4.349 -5.275 -3.247 1.00 86.69 206 LEU A N 1
ATOM 1546 C CA . LEU A 1 206 ? -3.301 -4.808 -2.352 1.00 86.69 206 LEU A CA 1
ATOM 1547 C C . LEU A 1 206 ? -3.879 -3.984 -1.200 1.00 86.69 206 LEU A C 1
ATOM 1549 O O . LEU A 1 206 ? -3.369 -4.069 -0.091 1.00 86.69 206 LEU A O 1
ATOM 1553 N N . ALA A 1 207 ? -4.950 -3.231 -1.441 1.00 85.12 207 ALA A N 1
ATOM 1554 C CA . ALA A 1 207 ? -5.640 -2.386 -0.477 1.00 85.12 207 ALA A CA 1
ATOM 1555 C C . ALA A 1 207 ? -6.587 -3.200 0.433 1.00 85.12 207 ALA A C 1
ATOM 1557 O O . ALA A 1 207 ? -7.780 -2.927 0.541 1.00 85.12 207 ALA A O 1
ATOM 1558 N N . GLU A 1 208 ? -6.060 -4.237 1.086 1.00 89.38 208 GLU A N 1
ATOM 1559 C CA . GLU A 1 208 ? -6.782 -4.988 2.121 1.00 89.38 208 GLU A CA 1
ATOM 1560 C C . GLU A 1 208 ? -7.077 -4.081 3.341 1.00 89.38 208 GLU A C 1
ATOM 1562 O O . GLU A 1 208 ? -6.374 -3.083 3.544 1.00 89.38 208 GLU A O 1
ATOM 1567 N N . PRO A 1 209 ? -8.074 -4.396 4.197 1.00 92.69 209 PRO A N 1
ATOM 1568 C CA . PRO A 1 209 ? -8.454 -3.529 5.319 1.00 92.69 209 PRO A CA 1
ATOM 1569 C C . PRO A 1 209 ? -7.276 -3.087 6.200 1.00 92.69 209 PRO A C 1
ATOM 1571 O O . PRO A 1 209 ? -7.156 -1.911 6.540 1.00 92.69 209 PRO A O 1
ATOM 1574 N N . TRP A 1 210 ? -6.342 -3.994 6.504 1.00 91.75 210 TRP A N 1
ATOM 1575 C CA . TRP A 1 210 ? -5.155 -3.682 7.305 1.00 91.75 210 TRP A CA 1
ATOM 1576 C C . TRP A 1 210 ? -4.224 -2.641 6.663 1.00 91.75 210 TRP A C 1
ATOM 1578 O O . TRP A 1 210 ? -3.571 -1.892 7.390 1.00 91.75 210 TRP A O 1
ATOM 1588 N N . VAL A 1 211 ? -4.182 -2.538 5.329 1.00 91.69 211 VAL A N 1
ATOM 1589 C CA . VAL A 1 211 ? -3.374 -1.531 4.619 1.00 91.69 211 VAL A CA 1
ATOM 1590 C C . VAL A 1 211 ? -3.949 -0.140 4.841 1.00 91.69 211 VAL A C 1
ATOM 1592 O O . VAL A 1 211 ? -3.202 0.785 5.156 1.00 91.69 211 VAL A O 1
ATOM 1595 N N . TYR A 1 212 ? -5.275 0.005 4.771 1.00 92.56 212 TYR A N 1
ATOM 1596 C CA . TYR A 1 212 ? -5.952 1.261 5.101 1.00 92.56 212 TYR A CA 1
ATOM 1597 C C . TYR A 1 212 ? -5.734 1.665 6.562 1.00 92.56 212 TYR A C 1
ATOM 1599 O O . TYR A 1 212 ? -5.466 2.833 6.845 1.00 92.56 212 TYR A O 1
ATOM 1607 N N . ILE A 1 213 ? -5.782 0.699 7.484 1.00 94.06 213 ILE A N 1
ATOM 1608 C CA . ILE A 1 213 ? -5.515 0.930 8.911 1.00 94.06 213 ILE A CA 1
ATOM 1609 C C . ILE A 1 213 ? -4.079 1.437 9.113 1.00 94.06 213 ILE A C 1
ATOM 1611 O O . ILE A 1 213 ? -3.871 2.450 9.781 1.00 94.06 213 ILE A O 1
ATOM 1615 N N . GLN A 1 214 ? -3.082 0.780 8.513 1.00 91.50 214 GLN A N 1
ATOM 1616 C CA . GLN A 1 214 ? -1.681 1.204 8.617 1.00 91.50 214 GLN A CA 1
ATOM 1617 C C . GLN A 1 214 ? -1.425 2.565 7.966 1.00 91.50 214 GLN A C 1
ATOM 1619 O O . GLN A 1 214 ? -0.729 3.401 8.541 1.00 91.50 214 GLN A O 1
ATOM 1624 N N . ALA A 1 215 ? -2.001 2.813 6.792 1.00 90.25 215 ALA A N 1
ATOM 1625 C CA . ALA A 1 215 ? -1.891 4.097 6.114 1.00 90.25 215 ALA A CA 1
ATOM 1626 C C . ALA A 1 215 ? -2.531 5.229 6.932 1.00 90.25 215 ALA A C 1
ATOM 1628 O O . ALA A 1 215 ? -1.950 6.310 7.039 1.00 90.25 215 ALA A O 1
ATOM 1629 N N . CYS A 1 216 ? -3.676 4.977 7.575 1.00 93.50 216 CYS A N 1
ATOM 1630 C CA . CYS A 1 216 ? -4.275 5.943 8.491 1.00 93.50 216 CYS A CA 1
ATOM 1631 C C . CYS A 1 216 ? -3.399 6.175 9.734 1.00 93.50 216 CYS A C 1
ATOM 1633 O O . CYS A 1 216 ? -3.180 7.322 10.120 1.00 93.50 216 CYS A O 1
ATOM 1635 N N . ASN A 1 217 ? -2.802 5.120 10.306 1.00 92.81 217 ASN A N 1
ATOM 1636 C CA . ASN A 1 217 ? -1.819 5.255 11.389 1.00 92.81 217 ASN A CA 1
ATOM 1637 C C . ASN A 1 217 ? -0.612 6.121 10.988 1.00 92.81 217 ASN A C 1
ATOM 1639 O O . ASN A 1 217 ? -0.054 6.818 11.833 1.00 92.81 217 ASN A O 1
ATOM 1643 N N . ALA A 1 218 ? -0.235 6.095 9.708 1.00 89.44 218 ALA A N 1
ATOM 1644 C CA . ALA A 1 218 ? 0.821 6.925 9.136 1.00 89.44 218 ALA A CA 1
ATOM 1645 C C . ALA A 1 218 ? 0.369 8.354 8.760 1.00 89.44 218 ALA A C 1
ATOM 1647 O O . ALA A 1 218 ? 1.175 9.130 8.249 1.00 89.44 218 ALA A O 1
ATOM 1648 N N . GLY A 1 219 ? -0.895 8.719 9.006 1.00 88.88 219 GLY A N 1
ATOM 1649 C CA . GLY A 1 219 ? -1.430 10.064 8.769 1.00 88.88 219 GLY A CA 1
ATOM 1650 C C . GLY A 1 219 ? -1.965 10.317 7.356 1.00 88.88 219 GLY A C 1
ATOM 1651 O O . GLY A 1 219 ? -2.197 11.468 6.989 1.00 88.88 219 GLY A O 1
ATOM 1652 N N . ILE A 1 220 ? -2.180 9.276 6.544 1.00 87.81 220 ILE A N 1
ATOM 1653 C CA . ILE A 1 220 ? -2.739 9.434 5.195 1.00 87.81 220 ILE A CA 1
ATOM 1654 C C . ILE A 1 220 ? -4.255 9.684 5.287 1.00 87.81 220 ILE A C 1
ATOM 1656 O O . ILE A 1 220 ? -5.038 8.768 5.533 1.00 87.81 220 ILE A O 1
ATOM 1660 N N . SER A 1 221 ? -4.682 10.929 5.044 1.00 88.06 221 SER A N 1
ATOM 1661 C CA . SER A 1 221 ? -6.084 11.360 5.208 1.00 88.06 221 SER A CA 1
ATOM 1662 C C . SER A 1 221 ? -7.086 10.552 4.372 1.00 88.06 221 SER A C 1
ATOM 1664 O O . SER A 1 221 ? -8.118 10.129 4.896 1.00 88.06 221 SER A O 1
ATOM 1666 N N . ALA A 1 222 ? -6.778 10.271 3.100 1.00 85.81 222 ALA A N 1
ATOM 1667 C CA . ALA A 1 222 ? -7.647 9.465 2.235 1.00 85.81 222 ALA A CA 1
ATOM 1668 C C . ALA A 1 222 ? -7.842 8.039 2.780 1.00 85.81 222 ALA A C 1
ATOM 1670 O O . ALA A 1 222 ? -8.940 7.489 2.719 1.00 85.81 222 ALA A O 1
ATOM 1671 N N . ALA A 1 223 ? -6.794 7.468 3.383 1.00 90.50 223 ALA A N 1
ATOM 1672 C CA . ALA A 1 223 ? -6.864 6.162 4.021 1.00 90.50 223 ALA A CA 1
ATOM 1673 C C . ALA A 1 223 ? -7.753 6.189 5.265 1.00 90.50 223 ALA A C 1
ATOM 1675 O O . ALA A 1 223 ? -8.558 5.284 5.456 1.00 90.50 223 ALA A O 1
ATOM 1676 N N . CYS A 1 224 ? -7.641 7.240 6.083 1.00 92.56 224 CYS A N 1
ATOM 1677 C CA . CYS A 1 224 ? -8.500 7.421 7.249 1.00 92.56 224 CYS A CA 1
ATOM 1678 C C . CYS A 1 224 ? -9.975 7.573 6.867 1.00 92.56 224 CYS A C 1
ATOM 1680 O O . CYS A 1 224 ? -10.820 6.956 7.509 1.00 92.56 224 CYS A O 1
ATOM 1682 N N . HIS A 1 225 ? -10.285 8.339 5.816 1.00 91.25 225 HIS A N 1
ATOM 1683 C CA . HIS A 1 225 ? -11.660 8.471 5.326 1.00 91.25 225 HIS A CA 1
ATOM 1684 C C . HIS A 1 225 ? -12.216 7.120 4.870 1.00 91.25 225 HIS A C 1
ATOM 1686 O O . HIS A 1 225 ? -13.242 6.674 5.376 1.00 91.25 225 HIS A O 1
ATOM 1692 N N . TYR A 1 226 ? -11.478 6.408 4.016 1.00 90.38 226 TYR A N 1
ATOM 1693 C CA . TYR A 1 226 ? -11.906 5.098 3.530 1.00 90.38 226 TYR A CA 1
ATOM 1694 C C . TYR A 1 226 ? -12.071 4.072 4.664 1.00 90.38 226 TYR A C 1
ATOM 1696 O O . TYR A 1 226 ? -13.044 3.316 4.694 1.00 90.38 226 TYR A O 1
ATOM 1704 N N . ALA A 1 227 ? -11.139 4.054 5.624 1.00 93.31 227 ALA A N 1
ATOM 1705 C CA . ALA A 1 227 ? -11.200 3.175 6.788 1.00 93.31 227 ALA A CA 1
ATOM 1706 C C . ALA A 1 227 ? -12.400 3.491 7.697 1.00 93.31 227 ALA A C 1
ATOM 1708 O O . ALA A 1 227 ? -13.016 2.571 8.236 1.00 93.31 227 ALA A O 1
ATOM 1709 N N . TYR A 1 228 ? -12.765 4.769 7.836 1.00 93.94 228 TYR A N 1
ATOM 1710 C CA . TYR A 1 228 ? -13.966 5.183 8.555 1.00 93.94 228 TYR A CA 1
ATOM 1711 C C . TYR A 1 228 ? -15.239 4.711 7.840 1.00 93.94 228 TYR A C 1
ATOM 1713 O O . TYR A 1 228 ? -16.081 4.057 8.459 1.00 93.94 228 TYR A O 1
ATOM 1721 N N . ASP A 1 229 ? -15.370 4.981 6.541 1.00 91.50 229 ASP A N 1
ATOM 1722 C CA . ASP A 1 229 ? -16.575 4.649 5.769 1.00 91.50 229 ASP A CA 1
ATOM 1723 C C . ASP A 1 229 ? -16.845 3.138 5.739 1.00 91.50 229 ASP A C 1
ATOM 1725 O O . ASP A 1 229 ? -17.996 2.702 5.793 1.00 91.50 229 ASP A O 1
ATOM 1729 N N . ASN A 1 230 ? -15.781 2.331 5.759 1.00 91.75 230 ASN A N 1
ATOM 1730 C CA . ASN A 1 230 ? -15.860 0.872 5.729 1.00 91.75 230 ASN A CA 1
ATOM 1731 C C . ASN A 1 230 ? -15.776 0.203 7.114 1.00 91.75 230 ASN A C 1
ATOM 1733 O O . ASN A 1 230 ? -15.709 -1.021 7.196 1.00 91.75 230 ASN A O 1
ATOM 1737 N N . ASN A 1 231 ? -15.821 0.966 8.216 1.00 94.12 231 ASN A N 1
ATOM 1738 C CA . ASN A 1 231 ? -15.770 0.438 9.591 1.00 94.12 231 ASN A CA 1
ATOM 1739 C C . ASN A 1 231 ? -14.508 -0.398 9.902 1.00 94.12 231 ASN A C 1
ATOM 1741 O O . ASN A 1 231 ? -14.571 -1.406 10.610 1.00 94.12 231 ASN A O 1
ATOM 1745 N N . TYR A 1 232 ? -13.352 0.015 9.380 1.00 95.62 232 TYR A N 1
ATOM 1746 C CA . TYR A 1 232 ? -12.085 -0.688 9.591 1.00 95.62 232 TYR A CA 1
ATOM 1747 C C . TYR A 1 232 ? -11.382 -0.292 10.893 1.00 95.62 232 TYR A C 1
ATOM 1749 O O . TYR A 1 232 ? -10.741 -1.139 11.512 1.00 95.62 232 TYR A O 1
ATOM 1757 N N . ASN A 1 233 ? -11.480 0.973 11.319 1.00 96.75 233 ASN A N 1
ATOM 1758 C CA . ASN A 1 233 ? -10.709 1.491 12.457 1.00 96.75 233 ASN A CA 1
ATOM 1759 C C . ASN A 1 233 ? -11.444 2.501 13.352 1.00 96.75 233 ASN A C 1
ATOM 1761 O O . ASN A 1 233 ? -10.802 3.399 13.896 1.00 96.75 233 ASN A O 1
ATOM 1765 N N . LYS A 1 234 ? -12.762 2.386 13.553 1.00 95.50 234 LYS A N 1
ATOM 1766 C CA . LYS A 1 234 ? -13.461 3.277 14.506 1.00 95.50 234 LYS A CA 1
ATOM 1767 C C . LYS A 1 234 ? -13.159 2.934 15.967 1.00 95.50 234 LYS A C 1
ATOM 1769 O O . LYS A 1 234 ? -13.403 3.752 16.854 1.00 95.50 234 LYS A O 1
ATOM 1774 N N . SER A 1 235 ? -12.639 1.732 16.210 1.00 96.81 235 SER A N 1
ATOM 1775 C CA . SER A 1 235 ? -12.347 1.172 17.528 1.00 96.81 235 SER A CA 1
ATOM 1776 C C . SER A 1 235 ? -11.218 0.135 17.460 1.00 96.81 235 SER A C 1
ATOM 1778 O O . SER A 1 235 ? -10.933 -0.416 16.391 1.00 96.81 235 SER A O 1
ATOM 1780 N N . CYS A 1 236 ? -10.556 -0.144 18.585 1.00 97.81 236 CYS A N 1
ATOM 1781 C CA . CYS A 1 236 ? -9.520 -1.174 18.683 1.00 97.81 236 CYS A CA 1
ATOM 1782 C C . CYS A 1 236 ? -10.074 -2.554 18.290 1.00 97.81 236 CYS A C 1
ATOM 1784 O O . CYS A 1 236 ? -9.427 -3.308 17.562 1.00 97.81 236 CYS A O 1
ATOM 1786 N N . SER A 1 237 ? -11.292 -2.881 18.728 1.00 96.69 237 SER A N 1
ATOM 1787 C CA . SER A 1 237 ? -11.973 -4.134 18.378 1.00 96.69 237 SER A CA 1
ATOM 1788 C C . SER A 1 237 ? -12.269 -4.262 16.878 1.00 96.69 237 SER A C 1
ATOM 1790 O O . SER A 1 237 ? -12.077 -5.341 16.306 1.00 96.69 237 SER A O 1
ATOM 1792 N N . GLN A 1 238 ? -12.657 -3.173 16.205 1.00 96.88 238 GLN A N 1
ATOM 1793 C CA . GLN A 1 238 ? -12.800 -3.167 14.745 1.00 96.88 238 GLN A CA 1
ATOM 1794 C C . GLN A 1 238 ? -11.467 -3.392 14.039 1.00 96.88 238 GLN A C 1
ATOM 1796 O O . GLN A 1 238 ? -11.410 -4.197 13.108 1.00 96.88 238 GLN A O 1
ATOM 1801 N N . VAL A 1 239 ? -10.389 -2.751 14.500 1.00 97.75 239 VAL A N 1
ATOM 1802 C CA . VAL A 1 239 ? -9.055 -3.004 13.943 1.00 97.75 239 VAL A CA 1
ATOM 1803 C C . VAL A 1 239 ? -8.698 -4.481 14.081 1.00 97.75 239 VAL A C 1
ATOM 1805 O O . VAL A 1 239 ? -8.308 -5.099 13.097 1.00 97.75 239 VAL A O 1
ATOM 1808 N N . ARG A 1 240 ? -8.891 -5.077 15.265 1.00 97.19 240 ARG A N 1
ATOM 1809 C CA . ARG A 1 240 ? -8.578 -6.493 15.507 1.00 97.19 240 ARG A CA 1
ATOM 1810 C C . ARG A 1 240 ? -9.390 -7.456 14.639 1.00 97.19 240 ARG A C 1
ATOM 1812 O O . ARG A 1 240 ? -8.889 -8.521 14.278 1.00 97.19 240 ARG A O 1
ATOM 1819 N N . THR A 1 241 ? -10.625 -7.080 14.317 1.00 96.25 241 THR A N 1
ATOM 1820 C CA . THR A 1 241 ? -11.526 -7.854 13.454 1.00 96.25 241 THR A CA 1
ATOM 1821 C C . THR A 1 241 ? -11.101 -7.775 11.987 1.00 96.25 241 THR A C 1
ATOM 1823 O O . THR A 1 241 ? -11.089 -8.788 11.296 1.00 96.25 241 THR A O 1
ATOM 1826 N N . ASN A 1 242 ? -10.718 -6.586 11.515 1.00 96.12 242 ASN A N 1
ATOM 1827 C CA . ASN A 1 242 ? -10.322 -6.347 10.122 1.00 96.12 242 ASN A CA 1
ATOM 1828 C C . ASN A 1 242 ? -8.844 -6.671 9.841 1.00 96.12 242 ASN A C 1
AT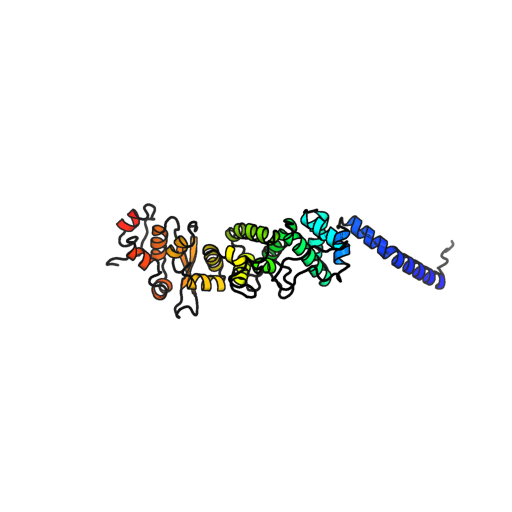OM 1830 O O . ASN A 1 242 ? -8.434 -6.790 8.687 1.00 96.12 242 ASN A O 1
ATOM 1834 N N . TRP A 1 243 ? -8.038 -6.815 10.890 1.00 94.81 243 TRP A N 1
ATOM 1835 C CA . TRP A 1 243 ? -6.636 -7.194 10.829 1.00 94.81 243 TRP A CA 1
ATOM 1836 C C . TRP A 1 243 ? -6.341 -8.206 11.939 1.00 94.81 243 TRP A C 1
ATOM 1838 O O . TRP A 1 243 ? -5.974 -7.857 13.059 1.00 94.81 243 TRP A O 1
ATOM 1848 N N . GLU A 1 244 ? -6.495 -9.492 11.616 1.00 93.06 244 GLU A N 1
ATOM 1849 C CA . GLU A 1 244 ? -6.402 -10.568 12.611 1.00 93.06 244 GLU A CA 1
ATOM 1850 C C . GLU A 1 244 ? -5.027 -10.636 13.305 1.00 93.06 244 GLU A C 1
ATOM 1852 O O . GLU A 1 244 ? -4.911 -11.005 14.468 1.00 93.06 244 GLU A O 1
ATOM 1857 N N . LEU A 1 245 ? -3.965 -10.247 12.605 1.00 92.88 245 LEU A N 1
ATOM 1858 C CA . LEU A 1 245 ? -2.604 -10.210 13.144 1.00 92.88 245 LEU A CA 1
ATOM 1859 C C . LEU A 1 245 ? -2.152 -8.780 13.466 1.00 92.88 245 LEU A C 1
ATOM 1861 O O . LEU A 1 245 ? -0.962 -8.474 13.384 1.00 92.88 245 LEU A O 1
ATOM 1865 N N . ALA A 1 246 ? -3.094 -7.891 13.794 1.00 94.62 246 ALA A N 1
ATOM 1866 C CA . ALA A 1 246 ? -2.789 -6.538 14.235 1.00 94.62 246 ALA A CA 1
ATOM 1867 C C . ALA A 1 246 ? -1.830 -6.569 15.442 1.00 94.62 246 ALA A C 1
ATOM 1869 O O . ALA A 1 246 ? -2.109 -7.262 16.421 1.00 94.62 246 ALA A O 1
ATOM 1870 N N . PRO A 1 247 ? -0.700 -5.840 15.417 1.00 95.50 247 PRO A N 1
ATOM 1871 C CA . PRO A 1 247 ? 0.201 -5.760 16.558 1.00 95.50 247 PRO A CA 1
ATOM 1872 C C . PRO A 1 247 ? -0.405 -4.909 17.681 1.00 95.50 247 PRO A C 1
ATOM 1874 O O . PRO A 1 247 ? -1.159 -3.967 17.434 1.00 95.50 247 PRO A O 1
ATOM 1877 N N . THR A 1 248 ? -0.034 -5.185 18.929 1.00 95.94 248 THR A N 1
ATOM 1878 C CA . THR A 1 248 ? -0.310 -4.273 20.050 1.00 95.94 248 THR A CA 1
ATOM 1879 C C . THR A 1 248 ? 0.496 -2.987 19.865 1.00 95.94 248 THR A C 1
ATOM 1881 O O . THR A 1 248 ? 1.726 -3.026 19.860 1.00 95.94 248 THR A O 1
ATOM 1884 N N . GLN A 1 249 ? -0.189 -1.856 19.684 1.00 96.25 249 GLN A N 1
ATOM 1885 C CA . GLN A 1 249 ? 0.415 -0.535 19.465 1.00 96.25 249 GLN A CA 1
ATOM 1886 C C . GLN A 1 249 ? -0.630 0.583 19.629 1.00 96.25 249 GLN A C 1
ATOM 1888 O O . GLN A 1 249 ? -1.798 0.328 19.924 1.00 96.25 249 GLN A O 1
ATOM 1893 N N . THR A 1 250 ? -0.214 1.830 19.401 1.00 96.94 250 THR A N 1
ATOM 1894 C CA . THR A 1 250 ? -1.130 2.969 19.263 1.00 96.94 250 THR A CA 1
ATOM 1895 C C . THR A 1 250 ? -1.694 3.031 17.847 1.00 96.94 250 THR A C 1
ATOM 1897 O O . THR A 1 250 ? -0.939 3.045 16.877 1.00 96.94 250 THR A O 1
ATOM 1900 N N . TYR A 1 251 ? -3.017 3.111 17.740 1.00 97.12 251 TYR A N 1
ATOM 1901 C CA . TYR A 1 251 ? -3.752 3.248 16.486 1.00 97.12 251 TYR A CA 1
ATOM 1902 C C . TYR A 1 251 ? -4.376 4.637 16.364 1.00 97.12 251 TYR A C 1
ATOM 1904 O O . TYR A 1 251 ? -4.793 5.229 17.358 1.00 97.12 251 TYR A O 1
ATOM 1912 N N . GLN A 1 252 ? -4.462 5.140 15.133 1.00 96.81 252 GLN A N 1
ATOM 1913 C CA . GLN A 1 252 ? -5.255 6.311 14.771 1.00 96.81 252 GLN A CA 1
ATOM 1914 C C . GLN A 1 252 ? -6.692 5.852 14.516 1.00 96.81 252 GLN A C 1
ATOM 1916 O O . GLN A 1 252 ? -7.030 5.422 13.411 1.00 96.81 252 GLN A O 1
ATOM 1921 N N . LEU A 1 253 ? -7.528 5.894 15.555 1.00 97.38 253 LEU A N 1
ATOM 1922 C CA . LEU A 1 253 ? -8.932 5.505 15.452 1.00 97.38 253 LEU A CA 1
ATOM 1923 C C . LEU A 1 253 ? -9.755 6.650 14.873 1.00 97.38 253 LEU A C 1
ATOM 1925 O O . LEU A 1 253 ? -9.624 7.794 15.311 1.00 97.38 253 LEU A O 1
ATOM 1929 N N . THR A 1 254 ? -10.595 6.352 13.889 1.00 96.25 254 THR A N 1
ATOM 1930 C CA . THR A 1 254 ? -11.324 7.369 13.124 1.00 96.25 254 THR A CA 1
ATOM 1931 C C . THR A 1 254 ? -12.691 7.668 13.722 1.00 96.25 254 THR A C 1
ATOM 1933 O O . THR A 1 254 ? -13.368 6.773 14.219 1.00 96.25 254 THR A O 1
ATOM 1936 N N . TYR A 1 255 ? -13.129 8.925 13.657 1.00 95.06 255 TYR A N 1
ATOM 1937 C CA . TYR A 1 255 ? -14.487 9.341 14.021 1.00 95.06 255 TYR A CA 1
ATOM 1938 C C . TYR A 1 255 ? -14.958 10.532 13.185 1.00 95.06 255 TYR A C 1
ATOM 1940 O O . TYR A 1 255 ? -14.147 11.279 12.635 1.00 95.06 255 TYR A O 1
ATOM 1948 N N . SER A 1 256 ? -16.272 10.761 13.127 1.00 92.88 256 SER A N 1
ATOM 1949 C CA . SER A 1 256 ? -16.837 11.942 12.468 1.00 92.88 256 SER A CA 1
ATOM 1950 C C . SER A 1 256 ? -17.967 12.558 13.280 1.00 92.88 256 SER A C 1
ATOM 1952 O O . SER A 1 256 ? -18.953 11.892 13.573 1.00 92.88 256 SER A O 1
ATOM 1954 N N . ALA A 1 257 ? -17.844 13.848 13.595 1.00 83.94 257 ALA A N 1
ATOM 1955 C CA . ALA A 1 257 ? -18.905 14.616 14.249 1.00 83.94 257 ALA A CA 1
ATOM 1956 C C . ALA A 1 257 ? -20.003 15.093 13.272 1.00 83.94 257 ALA A C 1
ATOM 1958 O O . ALA A 1 257 ? -21.068 15.512 13.708 1.00 83.94 257 ALA A O 1
ATOM 1959 N N . ASN A 1 258 ? -19.760 15.016 11.955 1.00 78.19 258 ASN A N 1
ATOM 1960 C CA . ASN A 1 258 ? -20.610 15.600 10.907 1.00 78.19 258 ASN A CA 1
ATOM 1961 C C . ASN A 1 258 ? -21.074 14.548 9.883 1.00 78.19 258 ASN A C 1
ATOM 1963 O O . ASN A 1 258 ? -20.987 14.767 8.672 1.00 78.19 258 ASN A O 1
ATOM 1967 N N . GLY A 1 259 ? -21.503 13.374 10.356 1.00 69.38 259 GLY A N 1
ATOM 1968 C CA . GLY A 1 259 ? -22.079 12.335 9.492 1.00 69.38 259 GLY A CA 1
ATOM 1969 C C . GLY A 1 259 ? -21.140 11.831 8.387 1.00 69.38 259 GLY A C 1
ATOM 1970 O O . GLY A 1 259 ? -21.605 11.517 7.299 1.00 69.38 259 GLY A O 1
ATOM 1971 N N . GLY A 1 260 ? -19.826 11.804 8.639 1.00 70.94 260 GLY A N 1
ATOM 1972 C CA . GLY A 1 260 ? -18.809 11.272 7.721 1.00 70.94 260 GLY A CA 1
ATOM 1973 C C . GLY A 1 260 ? -18.119 12.304 6.822 1.00 70.94 260 GLY A C 1
ATOM 1974 O O . GLY A 1 260 ? -17.068 12.012 6.270 1.00 70.94 260 GLY A O 1
ATOM 1975 N N . THR A 1 261 ? -18.628 13.538 6.722 1.00 77.88 261 THR A N 1
ATOM 1976 C CA . THR A 1 261 ? -18.057 14.569 5.817 1.00 77.88 261 THR A CA 1
ATOM 1977 C C . THR A 1 261 ? -16.664 15.061 6.215 1.00 77.88 261 THR A C 1
ATOM 1979 O O . THR A 1 261 ? -15.910 15.563 5.387 1.00 77.88 261 THR A O 1
ATOM 1982 N N . THR A 1 262 ? -16.311 14.945 7.492 1.00 87.81 262 THR A N 1
ATOM 1983 C CA . THR A 1 262 ? -14.961 15.214 7.994 1.00 87.81 262 THR A CA 1
ATOM 1984 C C . THR A 1 262 ? -14.576 14.087 8.928 1.00 87.81 262 THR A C 1
ATOM 1986 O O . THR A 1 262 ? -15.198 13.916 9.984 1.00 87.81 262 THR A O 1
ATOM 1989 N N . VAL A 1 263 ? -13.565 13.317 8.537 1.00 92.75 263 VAL A N 1
ATOM 1990 C CA . VAL A 1 263 ? -13.015 12.246 9.364 1.00 92.75 263 VAL A CA 1
ATOM 1991 C C . VAL A 1 263 ? -11.838 12.788 10.162 1.00 92.75 263 VAL A C 1
ATOM 1993 O O . VAL A 1 263 ? -10.868 13.308 9.617 1.00 92.75 263 VAL A O 1
ATOM 1996 N N . ASN A 1 264 ? -11.956 12.673 11.478 1.00 94.94 264 ASN A N 1
ATOM 1997 C CA . ASN A 1 264 ? -10.919 13.003 12.444 1.00 94.94 264 ASN A CA 1
ATOM 1998 C C . ASN A 1 264 ? -10.310 11.708 12.985 1.00 94.94 264 ASN A C 1
ATOM 2000 O O . ASN A 1 264 ? -10.917 10.640 12.873 1.00 94.94 264 ASN A O 1
ATOM 2004 N N . THR A 1 265 ? -9.140 11.806 13.612 1.00 96.00 265 THR A N 1
ATOM 2005 C CA . THR A 1 265 ? -8.496 10.668 14.272 1.00 96.00 265 THR A CA 1
ATOM 2006 C C . THR A 1 265 ? -8.195 10.961 15.735 1.00 96.00 265 THR A C 1
ATOM 2008 O O . THR A 1 265 ? -7.984 12.106 16.136 1.00 96.00 265 THR A O 1
ATOM 2011 N N . ALA A 1 2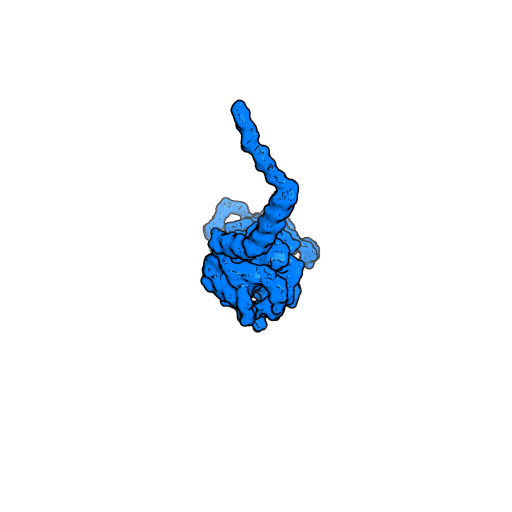66 ? -8.178 9.909 16.547 1.00 96.25 266 ALA A N 1
ATOM 2012 C CA . ALA A 1 266 ? -7.687 9.934 17.914 1.00 96.25 266 ALA A CA 1
ATOM 2013 C C . ALA A 1 266 ? -6.686 8.793 18.121 1.00 96.25 266 ALA A C 1
ATOM 2015 O O . ALA A 1 266 ? -6.958 7.642 17.781 1.00 96.25 266 ALA A O 1
ATOM 2016 N N . SER A 1 267 ? -5.535 9.119 18.707 1.00 96.94 267 SER A N 1
ATOM 2017 C CA . SER A 1 267 ? -4.505 8.143 19.066 1.00 96.94 267 SER A CA 1
ATOM 2018 C C . SER A 1 267 ? -4.949 7.326 20.281 1.00 96.94 267 SER A C 1
ATOM 2020 O O . SER A 1 267 ? -5.064 7.875 21.376 1.00 96.94 267 SER A O 1
ATOM 2022 N N . VAL A 1 268 ? -5.151 6.019 20.112 1.00 97.31 268 VAL A N 1
ATOM 2023 C CA . VAL A 1 268 ? -5.563 5.106 21.188 1.00 97.31 268 VAL A CA 1
ATOM 2024 C C . VAL A 1 268 ? -4.630 3.903 21.238 1.00 97.31 268 VAL A C 1
ATOM 2026 O O . VAL A 1 268 ? -4.371 3.261 20.224 1.00 97.31 268 VAL A O 1
ATOM 2029 N N . SER A 1 269 ? -4.100 3.605 22.426 1.00 96.25 269 SER A N 1
ATOM 2030 C CA . SER A 1 269 ? -3.285 2.409 22.653 1.00 96.25 269 SER A CA 1
ATOM 2031 C C . SER A 1 269 ? -4.184 1.182 22.787 1.00 96.25 269 S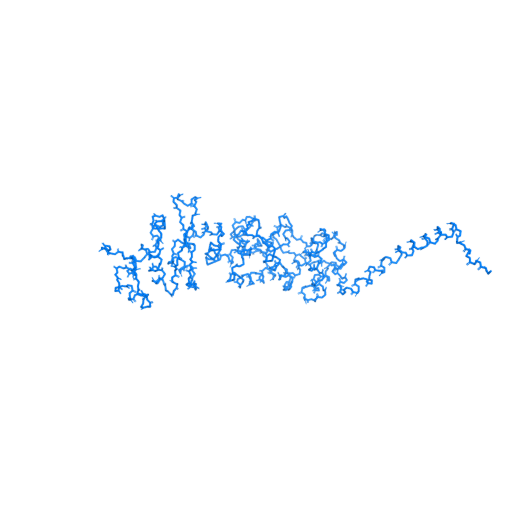ER A C 1
ATOM 2033 O O . SER A 1 269 ? -5.066 1.158 23.650 1.00 96.25 269 SER A O 1
ATOM 2035 N N . CYS A 1 270 ? -3.954 0.184 21.938 1.00 97.06 270 CYS A N 1
ATOM 2036 C CA . CYS A 1 270 ? -4.768 -1.019 21.832 1.00 97.06 270 CYS A CA 1
ATOM 2037 C C . CYS A 1 270 ? -3.911 -2.268 22.066 1.00 97.06 270 CYS A C 1
ATOM 2039 O O . CYS A 1 270 ? -2.891 -2.460 21.398 1.00 97.06 270 CYS A O 1
ATOM 2041 N N . ASP A 1 271 ? -4.360 -3.153 22.954 1.00 96.81 271 ASP A N 1
ATOM 2042 C CA . ASP A 1 271 ? -3.844 -4.518 23.050 1.00 96.81 271 ASP A CA 1
ATOM 2043 C C . ASP A 1 271 ? -4.581 -5.413 22.054 1.00 96.81 271 ASP A C 1
ATOM 2045 O O . ASP A 1 271 ? -5.787 -5.590 22.160 1.00 96.81 271 ASP A O 1
ATOM 2049 N N . MET A 1 272 ? -3.859 -5.997 21.102 1.00 96.94 272 MET A N 1
ATOM 2050 C CA . MET A 1 272 ? -4.444 -6.786 20.015 1.00 96.94 272 MET A CA 1
ATOM 2051 C C . MET A 1 272 ? -4.303 -8.300 20.221 1.00 96.94 272 MET A C 1
ATOM 2053 O O . MET A 1 272 ? -4.478 -9.072 19.278 1.00 96.94 272 MET A O 1
ATOM 2057 N N . THR A 1 273 ? -3.997 -8.765 21.439 1.00 96.00 273 THR A N 1
ATOM 2058 C CA . THR A 1 273 ? -3.849 -10.208 21.702 1.00 96.00 273 THR A CA 1
ATOM 2059 C C . THR A 1 273 ? -5.136 -10.984 21.408 1.00 96.00 273 THR A C 1
ATOM 2061 O O . THR A 1 273 ? -5.087 -12.054 20.801 1.00 96.00 273 THR A O 1
ATOM 2064 N N . THR A 1 274 ? -6.297 -10.422 21.747 1.00 95.94 274 THR A N 1
ATOM 2065 C CA . THR A 1 274 ? -7.626 -10.987 21.479 1.00 95.94 274 THR A CA 1
ATOM 2066 C C . THR A 1 274 ? -8.628 -9.879 21.140 1.00 95.94 274 THR A C 1
ATOM 2068 O O . THR A 1 274 ? -8.377 -8.702 21.388 1.00 95.94 274 THR A O 1
ATOM 2071 N N . ASN A 1 275 ? -9.808 -10.238 20.623 1.00 95.94 275 ASN A N 1
ATOM 2072 C CA . ASN A 1 275 ? -10.901 -9.267 20.466 1.00 95.94 275 ASN A CA 1
ATOM 2073 C C . ASN A 1 275 ? -11.327 -8.649 21.808 1.00 95.94 275 ASN A C 1
ATOM 2075 O O . ASN A 1 275 ? -11.650 -7.463 21.863 1.00 95.94 275 ASN A O 1
ATOM 2079 N N . ALA A 1 276 ? -11.306 -9.434 22.889 1.00 96.62 276 ALA A N 1
ATOM 2080 C CA . ALA A 1 276 ? -11.651 -8.947 24.218 1.00 96.62 276 ALA A CA 1
ATOM 2081 C C . ALA A 1 276 ? -10.619 -7.942 24.738 1.00 96.62 276 ALA A C 1
ATOM 2083 O O . ALA A 1 276 ? -10.999 -6.860 25.179 1.00 96.62 276 ALA A O 1
ATOM 2084 N N . SER A 1 277 ? -9.321 -8.251 24.643 1.00 96.94 277 SER A N 1
ATOM 2085 C CA . SER A 1 277 ? -8.266 -7.323 25.068 1.00 96.94 277 SER A CA 1
ATOM 2086 C C . SER A 1 277 ? -8.295 -6.025 24.258 1.00 96.94 277 SER A C 1
ATOM 2088 O O . SER A 1 277 ? -8.156 -4.949 24.843 1.00 96.94 277 SER A O 1
ATOM 2090 N N . ALA A 1 278 ? -8.590 -6.100 22.956 1.00 97.44 278 ALA A N 1
ATOM 2091 C CA . ALA A 1 278 ? -8.742 -4.928 22.097 1.00 97.44 278 ALA A CA 1
ATOM 2092 C C . ALA A 1 278 ? -9.908 -4.044 22.553 1.00 97.44 278 ALA A C 1
ATOM 2094 O O . ALA A 1 278 ? -9.713 -2.853 22.786 1.00 97.44 278 ALA A O 1
ATOM 2095 N N . ALA A 1 279 ? -11.092 -4.622 22.772 1.00 97.00 279 ALA A N 1
ATOM 2096 C CA . ALA A 1 279 ? -12.253 -3.877 23.262 1.00 97.00 279 ALA A CA 1
ATOM 2097 C C . ALA A 1 279 ? -12.027 -3.298 24.674 1.00 97.00 279 ALA A C 1
ATOM 2099 O O . ALA A 1 279 ? -12.343 -2.143 24.946 1.00 97.00 279 ALA A O 1
ATOM 2100 N N . ILE A 1 280 ? -11.440 -4.070 25.593 1.00 96.38 280 ILE A N 1
ATOM 2101 C CA . ILE A 1 280 ? -11.194 -3.624 26.974 1.00 96.38 280 ILE A CA 1
ATOM 2102 C C . ILE A 1 280 ? -10.183 -2.470 26.999 1.00 96.38 280 ILE A C 1
ATOM 2104 O O . ILE A 1 280 ? -10.421 -1.452 27.653 1.00 96.38 280 ILE A O 1
ATOM 2108 N N . THR A 1 281 ? -9.059 -2.604 26.289 1.00 96.31 281 THR A N 1
ATOM 2109 C CA . THR A 1 281 ? -8.032 -1.550 26.233 1.00 96.31 281 THR A CA 1
ATOM 2110 C C . THR A 1 281 ? -8.498 -0.323 25.467 1.00 96.31 281 THR A C 1
ATOM 2112 O O . THR A 1 281 ? -8.260 0.794 25.926 1.00 96.31 281 THR A O 1
ATOM 2115 N N . GLY A 1 282 ? -9.224 -0.518 24.368 1.00 95.69 282 GLY A N 1
ATOM 2116 C CA . GLY A 1 282 ? -9.840 0.562 23.615 1.00 95.69 282 GLY A CA 1
ATOM 2117 C C . GLY A 1 282 ? -10.836 1.353 24.452 1.00 95.69 282 GLY A C 1
ATOM 2118 O O . GLY A 1 282 ? -10.733 2.573 24.510 1.00 95.69 282 GLY A O 1
ATOM 2119 N N . CYS A 1 283 ? -11.717 0.682 25.203 1.00 95.44 283 CYS A N 1
ATOM 2120 C CA . CYS A 1 283 ? -12.657 1.364 26.093 1.00 95.44 283 CYS A CA 1
ATOM 2121 C C . CYS A 1 283 ? -11.941 2.087 27.238 1.00 95.44 283 CYS A C 1
ATOM 2123 O O . CYS A 1 283 ? -12.291 3.216 27.574 1.00 95.44 283 CYS A O 1
ATOM 2125 N N . LYS A 1 284 ? -10.908 1.477 27.829 1.00 94.50 284 LYS A N 1
ATOM 2126 C CA . LYS A 1 284 ? -10.085 2.118 28.866 1.00 94.50 284 LYS A CA 1
ATOM 2127 C C . LYS A 1 284 ? -9.451 3.423 28.372 1.00 94.50 284 LYS A C 1
ATOM 2129 O O . LYS A 1 284 ? -9.407 4.398 29.116 1.00 94.50 284 LYS A O 1
ATOM 2134 N N . ASN A 1 285 ? -8.953 3.427 27.140 1.00 95.00 285 ASN A N 1
ATOM 2135 C CA . ASN A 1 285 ? -8.219 4.547 26.553 1.00 95.00 285 ASN A CA 1
ATOM 2136 C C . ASN A 1 285 ? -9.093 5.420 25.631 1.00 95.00 285 ASN A C 1
ATOM 2138 O O . ASN A 1 285 ? -8.558 6.247 24.888 1.00 95.00 285 ASN A O 1
ATOM 2142 N N . ILE A 1 286 ? -10.417 5.231 25.640 1.00 92.88 286 ILE A N 1
ATOM 2143 C CA . ILE A 1 286 ? -11.324 5.917 24.723 1.00 92.88 286 ILE A CA 1
ATOM 2144 C C . ILE A 1 286 ? -11.346 7.422 24.999 1.00 92.88 286 ILE A C 1
ATOM 2146 O O . ILE A 1 286 ? -11.330 7.873 26.144 1.00 92.88 286 ILE A O 1
ATOM 2150 N N . THR A 1 287 ? -11.416 8.222 23.939 1.00 93.31 287 THR A N 1
ATOM 2151 C CA . THR A 1 287 ? -11.604 9.671 24.056 1.00 93.31 287 THR A CA 1
ATOM 2152 C C . THR A 1 287 ? -13.090 10.023 24.048 1.00 93.31 287 THR A C 1
ATOM 2154 O O . THR A 1 287 ? -13.908 9.298 23.479 1.00 93.31 287 THR A O 1
ATOM 2157 N N . ALA A 1 288 ? -13.451 11.179 24.613 1.00 92.19 288 ALA A N 1
ATOM 2158 C CA . ALA A 1 288 ? -14.831 11.673 24.574 1.00 92.19 288 ALA A CA 1
ATOM 2159 C C . ALA A 1 288 ? -15.378 11.763 23.135 1.00 92.19 288 ALA A C 1
ATOM 2161 O O . ALA A 1 288 ? -16.539 11.441 22.887 1.00 92.19 288 ALA A O 1
ATOM 2162 N N . SER A 1 289 ? -14.527 12.139 22.175 1.00 93.88 289 SER A N 1
ATOM 2163 C CA . SER A 1 289 ? -14.893 12.228 20.761 1.00 93.88 289 SER A CA 1
ATOM 2164 C C . SER A 1 289 ? -15.229 10.871 20.149 1.00 93.88 289 SER A C 1
ATOM 2166 O O . SER A 1 289 ? -16.220 10.775 19.430 1.00 93.88 289 SER A O 1
ATOM 2168 N N . LEU A 1 290 ? -14.435 9.832 20.434 1.00 93.38 290 LEU A N 1
ATOM 2169 C CA . LEU A 1 290 ? -14.706 8.473 19.956 1.00 93.38 290 LEU A CA 1
ATOM 2170 C C . LEU A 1 290 ? -15.999 7.933 20.575 1.00 93.38 290 LEU A C 1
ATOM 2172 O O . LEU A 1 290 ? -16.849 7.422 19.854 1.00 93.38 290 LEU A O 1
ATOM 2176 N N . LEU A 1 291 ? -16.180 8.118 21.886 1.00 91.19 291 LEU A N 1
ATOM 2177 C CA . LEU A 1 291 ? -17.374 7.661 22.599 1.00 91.19 291 LEU A CA 1
ATOM 2178 C C . LEU A 1 291 ? -18.656 8.341 22.092 1.00 91.19 291 LEU A C 1
ATOM 2180 O O . LEU A 1 291 ? -19.690 7.699 21.966 1.00 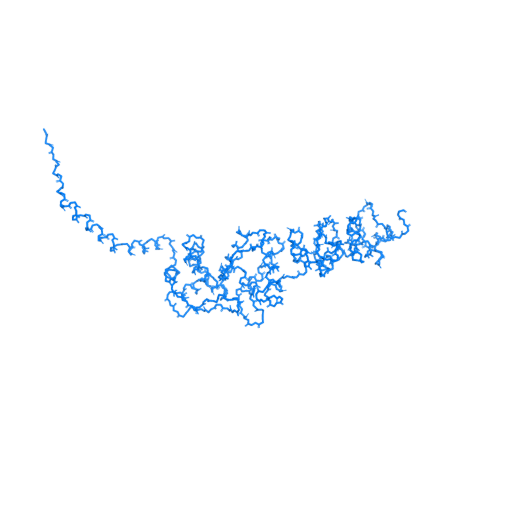91.19 291 LEU A O 1
ATOM 2184 N N . THR A 1 292 ? -18.588 9.637 21.778 1.00 90.75 292 THR A N 1
ATOM 2185 C CA . THR A 1 292 ? -19.760 10.412 21.339 1.00 90.75 292 THR A CA 1
ATOM 2186 C C . THR A 1 292 ? -20.115 10.149 19.876 1.00 90.75 292 THR A C 1
ATOM 2188 O O . THR A 1 292 ? -21.291 10.082 19.533 1.00 90.75 292 THR A O 1
ATOM 2191 N N . ASN A 1 293 ? -19.112 10.017 19.003 1.00 90.94 293 ASN A N 1
ATOM 2192 C CA . ASN A 1 293 ? -19.321 10.076 17.552 1.00 90.94 293 ASN A CA 1
ATOM 2193 C C . ASN A 1 293 ? -19.254 8.721 16.838 1.00 90.94 293 ASN A C 1
ATOM 2195 O O . ASN A 1 293 ? -19.598 8.648 15.660 1.00 90.94 293 ASN A O 1
ATOM 2199 N N . ASN A 1 294 ? -18.818 7.655 17.516 1.00 89.31 294 ASN A N 1
ATOM 2200 C CA . ASN A 1 294 ? -18.799 6.309 16.945 1.00 89.31 294 ASN A CA 1
ATOM 2201 C C . ASN A 1 294 ? -19.808 5.293 17.508 1.00 89.31 294 ASN A C 1
ATOM 2203 O O . ASN A 1 294 ? -19.704 4.146 17.068 1.00 89.31 294 ASN A O 1
ATOM 2207 N N . PRO A 1 295 ? -20.778 5.591 18.399 1.00 84.62 295 PRO A N 1
ATOM 2208 C CA . PRO A 1 295 ? -21.694 4.547 18.848 1.00 84.62 295 PRO A CA 1
ATOM 2209 C C . PRO A 1 295 ? -22.498 3.992 17.652 1.00 84.62 295 PRO A C 1
ATOM 2211 O O . PRO A 1 295 ? -22.865 4.752 16.753 1.00 84.62 295 PRO A O 1
ATOM 2214 N N . PRO A 1 296 ? -22.766 2.674 17.585 1.00 87.94 296 PRO A N 1
ATOM 2215 C CA . PRO A 1 296 ? -22.446 1.634 18.572 1.00 87.94 296 PRO A CA 1
ATOM 2216 C C . PRO A 1 296 ? -21.078 0.949 18.357 1.00 87.94 296 PRO A C 1
ATOM 2218 O O . PRO A 1 296 ? -20.814 -0.104 18.930 1.00 87.94 296 PRO A O 1
ATOM 2221 N N . ASN A 1 297 ? -20.233 1.490 17.481 1.00 88.50 297 ASN A N 1
ATOM 2222 C CA . ASN A 1 297 ? -18.969 0.891 17.053 1.00 88.50 297 ASN A CA 1
ATOM 2223 C C . ASN A 1 297 ? -17.785 1.196 17.981 1.00 88.50 297 ASN A C 1
ATOM 2225 O O . ASN A 1 297 ? -16.684 0.709 17.726 1.00 88.50 297 ASN A O 1
ATOM 2229 N N . ASP A 1 298 ? -17.978 2.009 19.018 1.00 92.62 298 ASP A N 1
ATOM 2230 C CA . ASP A 1 298 ? -16.948 2.313 20.003 1.00 92.62 298 ASP A CA 1
ATOM 2231 C C . ASP A 1 298 ? -16.649 1.113 20.921 1.00 92.62 298 ASP A C 1
ATOM 2233 O O . ASP A 1 298 ? -17.496 0.250 21.166 1.00 92.62 298 ASP A O 1
ATOM 2237 N N . ASP A 1 299 ? -15.430 1.056 21.460 1.00 94.94 299 ASP A N 1
ATOM 2238 C CA . ASP A 1 299 ? -14.978 -0.099 22.240 1.00 94.94 299 ASP A CA 1
ATOM 2239 C C . ASP A 1 299 ? -15.732 -0.294 23.566 1.00 94.94 299 ASP A C 1
ATOM 2241 O O . ASP A 1 299 ? -15.803 -1.421 24.060 1.00 94.94 299 ASP A O 1
ATOM 2245 N N . CYS A 1 300 ? -16.319 0.757 24.152 1.00 94.19 300 CYS A N 1
ATOM 2246 C CA . CYS A 1 300 ? -17.101 0.614 25.380 1.00 94.19 300 CYS A CA 1
ATOM 2247 C C . CYS A 1 300 ? -18.451 -0.042 25.102 1.00 94.19 300 CYS A C 1
ATOM 2249 O O . CYS A 1 300 ? -18.826 -0.984 25.803 1.00 94.19 300 CYS A O 1
ATOM 2251 N N . THR A 1 301 ? -19.137 0.377 24.039 1.00 93.81 301 THR A N 1
ATOM 2252 C CA . THR A 1 301 ? -20.367 -0.276 23.580 1.00 93.81 301 THR A CA 1
ATOM 2253 C C . THR A 1 301 ? -20.102 -1.729 23.176 1.00 93.81 301 THR A C 1
ATOM 2255 O O . THR A 1 301 ? -20.834 -2.634 23.590 1.00 93.81 301 THR A O 1
ATOM 2258 N N . VAL A 1 302 ? -19.015 -1.992 22.440 1.00 93.75 302 VAL A N 1
ATOM 2259 C CA . VAL A 1 302 ? -18.608 -3.360 22.071 1.00 93.75 302 VAL A CA 1
ATOM 2260 C C . VAL A 1 302 ? -18.313 -4.202 23.315 1.00 93.75 302 VAL A C 1
ATOM 2262 O O . VAL A 1 302 ? -18.800 -5.333 23.418 1.00 93.75 302 VAL A O 1
ATOM 2265 N N . GLY A 1 303 ? -17.565 -3.660 24.277 1.00 94.06 303 GLY A N 1
ATOM 2266 C CA . GLY A 1 303 ? -17.256 -4.331 25.537 1.00 94.06 303 GLY A CA 1
ATOM 2267 C C . GLY A 1 303 ? -18.506 -4.678 26.349 1.00 94.06 303 GLY A C 1
ATOM 2268 O O . GLY A 1 303 ? -18.619 -5.801 26.846 1.00 94.06 303 GLY A O 1
ATOM 2269 N N . TYR A 1 304 ? -19.477 -3.765 26.429 1.00 93.25 304 TYR A N 1
ATOM 2270 C CA . TYR A 1 304 ? -20.747 -3.993 27.123 1.00 93.25 304 TYR A CA 1
ATOM 2271 C C . TYR A 1 304 ? -21.574 -5.109 26.479 1.00 93.25 304 TYR A C 1
ATOM 2273 O O . TYR A 1 304 ? -22.053 -6.014 27.178 1.00 93.25 304 TYR A O 1
ATOM 2281 N N . ASN A 1 305 ? -21.730 -5.050 25.153 1.00 93.62 305 ASN A N 1
ATOM 2282 C CA . ASN A 1 305 ? -22.548 -5.985 24.380 1.00 93.62 305 ASN A CA 1
ATOM 2283 C C . ASN A 1 305 ? -21.999 -7.414 24.436 1.00 93.62 305 ASN A C 1
ATOM 2285 O O . ASN A 1 305 ? -22.773 -8.366 24.469 1.00 93.62 305 ASN A O 1
ATOM 2289 N N . ASN A 1 306 ? -20.674 -7.560 24.512 1.00 94.12 306 ASN A N 1
ATOM 2290 C CA . ASN A 1 306 ? -20.002 -8.859 24.580 1.00 94.12 306 ASN A CA 1
ATOM 2291 C C . ASN A 1 306 ? -19.619 -9.282 26.008 1.00 94.12 306 ASN A C 1
ATOM 2293 O O . ASN A 1 306 ? -18.947 -10.293 26.188 1.00 94.12 306 ASN A O 1
ATOM 2297 N N . ASN A 1 307 ? -20.041 -8.531 27.031 1.00 94.38 307 ASN A N 1
ATOM 2298 C CA . ASN A 1 307 ? -19.731 -8.809 28.436 1.00 94.38 307 ASN A CA 1
ATOM 2299 C C . ASN A 1 307 ? -18.216 -8.853 28.753 1.00 94.38 307 ASN A C 1
ATOM 2301 O O . ASN A 1 307 ? -17.785 -9.567 29.653 1.00 94.38 307 ASN A O 1
ATOM 2305 N N . TYR A 1 308 ? -17.397 -8.075 28.040 1.00 94.94 308 TYR A N 1
ATOM 2306 C CA . TYR A 1 308 ? -15.946 -8.040 28.249 1.00 94.94 308 TYR A CA 1
ATOM 2307 C C . TYR A 1 308 ? -15.533 -7.159 29.433 1.00 94.94 308 TYR A C 1
ATOM 2309 O O . TYR A 1 308 ? -14.625 -7.517 30.178 1.00 94.94 308 TYR A O 1
ATOM 2317 N N . ASN A 1 309 ? -16.193 -6.013 29.626 1.00 92.31 309 ASN A N 1
ATOM 2318 C CA . ASN A 1 309 ? -15.796 -4.994 30.607 1.00 92.31 309 ASN A CA 1
ATOM 2319 C C . ASN A 1 309 ? -16.928 -4.578 31.562 1.00 92.31 309 ASN A C 1
ATOM 2321 O O . ASN A 1 309 ? -16.947 -3.449 32.041 1.00 92.31 309 ASN A O 1
ATOM 2325 N N . ARG A 1 310 ? -17.884 -5.463 31.867 1.00 90.94 310 ARG A N 1
ATOM 2326 C CA . ARG A 1 310 ? -18.955 -5.136 32.832 1.00 90.94 310 ARG A CA 1
ATOM 2327 C C . ARG A 1 310 ? -18.475 -5.097 34.281 1.00 90.94 310 ARG A C 1
ATOM 2329 O O . ARG A 1 310 ? -19.042 -4.384 35.094 1.00 90.94 310 ARG A O 1
ATOM 2336 N N . SER A 1 311 ? -17.449 -5.876 34.610 1.00 91.56 311 SER A N 1
ATOM 2337 C CA . SER A 1 311 ? -16.822 -5.902 35.932 1.00 91.56 311 SER A CA 1
ATOM 2338 C C . SER A 1 311 ? -15.360 -6.325 35.823 1.00 91.56 311 SER A C 1
ATOM 2340 O O . SER A 1 311 ? -14.956 -6.927 34.826 1.00 91.56 311 SER A O 1
ATOM 2342 N N . CYS A 1 312 ? -14.567 -6.088 36.871 1.00 90.94 312 CYS A N 1
ATOM 2343 C CA . CYS A 1 312 ? -13.184 -6.574 36.931 1.00 90.94 312 CYS A CA 1
ATOM 2344 C C . CYS A 1 312 ? -13.093 -8.104 36.793 1.00 90.94 312 CYS A C 1
ATOM 2346 O O . CYS A 1 312 ? -12.155 -8.613 36.186 1.00 90.94 312 CYS A O 1
ATOM 2348 N N . SER A 1 313 ? -14.086 -8.839 37.310 1.00 92.56 313 SER A N 1
ATOM 2349 C CA . SER A 1 313 ? -14.159 -10.298 37.155 1.00 92.56 313 SER A CA 1
ATOM 2350 C C . SER A 1 313 ? -14.318 -10.698 35.684 1.00 92.56 313 SER A C 1
ATOM 2352 O O . SER A 1 313 ? -13.601 -11.573 35.207 1.00 92.56 313 SER A O 1
ATOM 2354 N N . GLN A 1 314 ? -15.183 -10.004 34.935 1.00 94.69 314 GLN A N 1
ATOM 2355 C CA . GLN A 1 314 ? -15.353 -10.255 33.499 1.00 94.69 314 GLN A CA 1
ATOM 2356 C C . GLN A 1 314 ? -14.100 -9.915 32.693 1.00 94.69 314 GLN A C 1
ATOM 2358 O O . GLN A 1 314 ? -13.720 -10.685 31.812 1.00 94.69 314 GLN A O 1
ATOM 2363 N N . ILE A 1 315 ? -13.415 -8.820 33.033 1.00 93.94 315 ILE A N 1
ATOM 2364 C CA . ILE A 1 315 ? -12.127 -8.482 32.416 1.00 93.94 315 ILE A CA 1
ATOM 2365 C C . ILE A 1 315 ? -11.128 -9.620 32.635 1.00 93.94 315 ILE A C 1
ATOM 2367 O O . ILE A 1 315 ? -10.529 -10.087 31.675 1.00 93.94 315 ILE A O 1
ATOM 2371 N N . ASN A 1 316 ? -10.994 -10.119 33.866 1.00 94.12 316 ASN A N 1
ATOM 2372 C CA . ASN A 1 316 ? -10.065 -11.204 34.183 1.00 94.12 316 ASN A CA 1
ATOM 2373 C C . ASN A 1 316 ? -10.419 -12.530 33.482 1.00 94.12 316 ASN A C 1
ATOM 2375 O O . ASN A 1 316 ? -9.526 -13.281 33.108 1.00 94.12 316 ASN A O 1
ATOM 2379 N N . ILE A 1 317 ? -11.707 -12.824 33.281 1.00 95.44 317 ILE A N 1
ATOM 2380 C CA . ILE A 1 317 ? -12.152 -14.024 32.552 1.00 95.44 317 ILE A CA 1
ATOM 2381 C C . ILE A 1 317 ? -11.791 -13.929 31.064 1.00 95.44 317 ILE A C 1
ATOM 2383 O O . ILE A 1 317 ? -11.276 -14.889 30.494 1.00 95.44 317 ILE A O 1
ATOM 2387 N N . ASN A 1 318 ? -12.057 -12.783 30.434 1.00 95.94 318 ASN A N 1
ATOM 2388 C CA . ASN A 1 318 ? -11.880 -12.612 28.990 1.00 95.94 318 ASN A CA 1
ATOM 2389 C C . ASN A 1 318 ? -10.448 -12.214 28.598 1.00 95.94 318 ASN A C 1
ATOM 2391 O O . ASN A 1 318 ? -10.031 -12.432 27.462 1.00 95.94 318 ASN A O 1
ATOM 2395 N N . TRP A 1 319 ? -9.690 -11.640 29.531 1.00 96.00 319 TRP A N 1
ATOM 2396 C CA . TRP A 1 319 ? -8.297 -11.253 29.355 1.00 96.00 319 TRP A CA 1
ATOM 2397 C C . TRP A 1 319 ? -7.505 -11.504 30.654 1.00 96.00 319 TRP A C 1
ATOM 2399 O O . TRP A 1 319 ? -7.221 -10.571 31.403 1.00 96.00 319 TRP A O 1
ATOM 2409 N N . PRO A 1 320 ? -7.108 -12.761 30.937 1.00 94.38 320 PRO A N 1
ATOM 2410 C CA . PRO A 1 320 ? -6.416 -13.121 32.185 1.00 94.38 320 PRO A CA 1
ATOM 2411 C C . PRO A 1 320 ? -5.062 -12.430 32.389 1.00 94.38 320 PRO A C 1
ATOM 2413 O O . PRO A 1 320 ? -4.569 -12.330 33.507 1.00 94.38 320 PRO A O 1
ATOM 2416 N N . SER A 1 321 ? -4.444 -11.956 31.306 1.00 92.81 321 SER A N 1
ATOM 2417 C CA . SER A 1 321 ? -3.204 -11.178 31.335 1.00 92.81 321 SER A CA 1
ATOM 2418 C C . SER A 1 321 ? -3.437 -9.666 31.457 1.00 92.81 321 SER A C 1
ATOM 2420 O O . SER A 1 321 ? -2.496 -8.895 31.270 1.00 92.81 321 SER A O 1
ATOM 2422 N N . ALA A 1 322 ? -4.672 -9.223 31.719 1.00 91.31 322 ALA A N 1
ATOM 2423 C CA . ALA A 1 322 ? -4.988 -7.818 31.939 1.00 91.31 322 ALA A CA 1
ATOM 2424 C C . ALA A 1 322 ? -4.119 -7.239 33.065 1.00 91.31 322 ALA A C 1
ATOM 2426 O O . ALA A 1 322 ? -3.976 -7.823 34.140 1.00 91.31 322 ALA A O 1
ATOM 2427 N N . SER A 1 323 ? -3.539 -6.061 32.832 1.00 89.44 323 SER A N 1
ATOM 2428 C CA . SER A 1 323 ? -2.712 -5.403 33.844 1.00 89.44 323 SER A CA 1
ATOM 2429 C C . SER A 1 323 ? -3.554 -4.925 35.028 1.00 89.44 323 SER A C 1
ATOM 2431 O O . SER A 1 323 ? -4.720 -4.552 34.878 1.00 89.44 323 SER A O 1
ATOM 2433 N N . THR A 1 324 ? -2.959 -4.862 36.217 1.00 85.62 324 THR A N 1
ATOM 2434 C CA . THR A 1 324 ? -3.588 -4.235 37.385 1.00 85.62 324 THR A CA 1
ATOM 2435 C C . THR A 1 324 ? -3.624 -2.718 37.180 1.00 85.62 324 THR A C 1
ATOM 2437 O O . THR A 1 324 ? -2.648 -2.020 37.452 1.00 85.62 324 THR A O 1
ATOM 2440 N N . SER A 1 325 ? -4.720 -2.201 36.628 1.00 86.31 325 SER A N 1
ATOM 2441 C CA . SER A 1 325 ? -4.901 -0.779 36.326 1.00 86.31 325 SER A CA 1
ATOM 2442 C C . SER A 1 325 ? -6.376 -0.377 36.402 1.00 86.31 325 SER A C 1
ATOM 2444 O O . SER A 1 325 ? -7.241 -1.228 36.600 1.00 86.31 325 SER A O 1
ATOM 2446 N N . THR A 1 326 ? -6.667 0.918 36.268 1.00 89.94 326 THR A N 1
ATOM 2447 C CA . THR A 1 326 ? -8.045 1.423 36.204 1.00 89.94 326 THR A CA 1
ATOM 2448 C C . THR A 1 326 ? -8.654 1.130 34.833 1.00 89.94 326 THR A C 1
ATOM 2450 O O . THR A 1 326 ? -8.040 1.435 33.807 1.00 89.94 326 THR A O 1
ATOM 2453 N N . TYR A 1 327 ? -9.859 0.557 34.826 1.00 90.38 327 TYR A N 1
ATOM 2454 C CA . TYR A 1 327 ? -10.631 0.231 33.627 1.00 90.38 327 TYR A CA 1
ATOM 2455 C C . TYR A 1 327 ? -11.977 0.952 33.639 1.00 90.38 327 TYR A C 1
ATOM 2457 O O . TYR A 1 327 ? -12.577 1.130 34.697 1.00 90.38 327 TYR A O 1
ATOM 2465 N N . ASN A 1 328 ? -12.467 1.301 32.450 1.00 90.56 328 ASN A N 1
ATOM 2466 C CA . ASN A 1 328 ? -13.813 1.833 32.269 1.00 90.56 328 ASN A CA 1
ATOM 2467 C C . ASN A 1 328 ? -14.800 0.658 32.209 1.00 90.56 328 ASN A C 1
ATOM 2469 O O . ASN A 1 328 ? -14.769 -0.134 31.261 1.00 90.56 328 ASN A O 1
ATOM 2473 N N . LEU A 1 329 ? -15.626 0.524 33.250 1.00 88.75 329 LEU A N 1
ATOM 2474 C CA . LEU A 1 329 ? -16.641 -0.524 33.360 1.00 88.75 329 LEU A CA 1
ATOM 2475 C C . LEU A 1 329 ? -17.988 -0.055 32.797 1.00 88.75 329 LEU A C 1
ATOM 2477 O O . LEU A 1 329 ? -18.304 1.131 32.845 1.00 88.75 329 LEU A O 1
ATOM 2481 N N . THR A 1 330 ? -18.773 -0.986 32.251 1.00 78.69 330 THR A N 1
ATOM 2482 C CA . THR A 1 330 ? -19.992 -0.668 31.480 1.00 78.69 330 THR A CA 1
ATOM 2483 C C . THR A 1 330 ? -21.322 -1.009 32.162 1.00 78.69 330 THR A C 1
ATOM 2485 O O . THR A 1 330 ? -22.370 -0.727 31.587 1.00 78.69 330 THR A O 1
ATOM 2488 N N . HIS A 1 331 ? -21.331 -1.590 33.367 1.00 65.75 331 HIS A N 1
ATOM 2489 C CA . HIS A 1 331 ? -22.558 -1.804 34.150 1.00 65.75 331 HIS A CA 1
ATOM 2490 C C . HIS A 1 331 ? -22.509 -1.003 35.457 1.00 65.75 331 HIS A C 1
ATOM 2492 O O . HIS A 1 331 ? -21.524 -1.111 36.177 1.00 65.75 331 HIS A O 1
ATOM 2498 N N . ASP A 1 332 ? -23.558 -0.214 35.719 1.00 43.47 332 ASP A N 1
ATOM 2499 C CA . ASP A 1 332 ? -23.916 0.452 36.984 1.00 43.47 332 ASP A CA 1
ATOM 2500 C C . ASP A 1 332 ? -22.745 0.904 37.886 1.00 43.47 332 ASP A C 1
ATOM 2502 O O . ASP A 1 332 ? -22.647 0.502 39.045 1.00 43.47 332 ASP A O 1
ATOM 2506 N N . GLY A 1 333 ? -21.902 1.797 37.352 1.00 39.72 333 GLY A N 1
ATOM 2507 C CA . GLY A 1 333 ? -21.019 2.685 38.123 1.00 39.72 333 GLY A CA 1
ATOM 2508 C C . GLY A 1 333 ? -19.510 2.433 37.957 1.00 39.72 333 GLY A C 1
ATOM 2509 O O . GLY A 1 333 ? -19.067 1.298 37.813 1.00 39.72 333 GLY A O 1
ATOM 2510 N N . ALA A 1 334 ? -18.613 3.423 37.946 1.00 35.84 334 ALA A N 1
ATOM 2511 C CA . ALA A 1 334 ? -18.702 4.788 38.484 1.00 35.84 334 ALA A CA 1
ATOM 2512 C C . ALA A 1 334 ? -19.506 4.893 39.788 1.00 35.84 334 ALA A C 1
ATOM 2514 O O . ALA A 1 334 ? -20.735 5.101 39.715 1.00 35.84 334 ALA A O 1
#

pLDDT: mean 83.28, std 14.06, range [35.84, 97.81]

Secondary structure (DSSP, 8-state):
------PPPHHHHHHHHHHHHHHHHHHHHHHHHHHHHHTT--HHHHHHHH-TT--SSS-SSSSSPPPPPSSTTHHHHHHHHHTT-HHHHHHHHHHHHHS-HHHHHHHHHHHHHHHHTT-HHHHHHHHHHHHHH--SSSSSS--TTT--SHHHHHHSBTTT---HHHHHHHHHHHHHHTTT-HHHHHHHHHHHHSTTSTTSBSGGGT--HHHHHHHHHTT-HHHHHHHHHTTSSSSHHHHHHH-TT--SEEEEEEE-SSTTSS-EEEEEEE--SSHHHHHHHHHHT--HHHHHHSTTSSHHHHHHHTTSSSSHHHHHHH-TT--SS-----SS--